Protein 5T3U (pdb70)

Nearest PDB structures (foldseek):
  5t3u-assembly1_A  TM=1.007E+00  e=1.140E-27  Streptococcus pneumoniae TIGR4
  5im4-assembly1_F  TM=8.558E-01  e=3.753E-10  Caldanaerobacter subterraneus subsp. tengcongensis MB4
  2jzo-assembly1_A  TM=8.556E-01  e=9.035E-09  Escherichia coli
  2jzn-assembly1_B  TM=8.555E-01  e=1.026E-08  Escherichia coli
  3dlb-assembly1_B  TM=3.955E-01  e=3.362E-01  Thermus thermophilus

Secondary structure (DSSP, 8-state):
---EEEEEEEEEETTHHHHHHHHHHHHH----TTTEEEEEE-TT--HHHHHHHHHHHHHHHHTTEEEEEEEESSTTSHHHHHHHHHHTT-TTEEEEES--HHHHHHHHHTTTS---HHHHHHHHHHTS--HHHHH-/-BS-EEEEEEETTHHHHHHHHHHHHH----TTTEEEEEE-TT--HHHHHHHHHHHHHHHHHHBS-EEEEESSTTSHHHHHHHHHHTT-TTEEEEES--HHHHHHHHHTTTS---HHHHHHHHHHTS--TT---

Structure (mmCIF, N/CA/C/O backbone):
data_5T3U
#
_entry.id   5T3U
#
_cell.length_a   100.202
_cell.length_b   100.202
_cell.length_c   192.986
_cell.angle_alpha   90.00
_cell.angle_beta   90.00
_cell.angle_gamma   90.00
#
_symmetry.space_group_name_H-M   'I 41 2 2'
#
loop_
_entity.id
_entity.type
_entity.pdbx_description
1 polymer 'PTS system, IIA component'
2 non-polymer 'POLYETHYLENE GLYCOL (N=34)'
3 water water
#
loop_
_atom_site.group_PDB
_atom_site.id
_atom_site.type_symbol
_atom_site.label_atom_id
_atom_site.label_alt_id
_atom_site.label_comp_id
_atom_site.label_asym_id
_atom_site.label_entity_id
_atom_site.label_seq_id
_atom_site.pdbx_PDB_ins_code
_atom_site.Cartn_x
_atom_site.Cartn_y
_atom_site.Cartn_z
_atom_site.occupancy
_atom_site.B_iso_or_equiv
_atom_site.auth_seq_id
_atom_site.auth_comp_id
_atom_site.auth_asym_id
_atom_site.auth_atom_id
_atom_site.pdbx_PDB_model_num
ATOM 1 N N . MET A 1 4 ? 89.699 39.406 26.725 1.00 50.74 2 MET A N 1
ATOM 2 C CA . MET A 1 4 ? 88.720 38.658 25.871 1.00 50.52 2 MET A CA 1
ATOM 3 C C . MET A 1 4 ? 89.140 37.169 25.675 1.00 49.73 2 MET A C 1
ATOM 4 O O . MET A 1 4 ? 90.334 36.810 25.794 1.00 50.58 2 MET A O 1
ATOM 6 N N . ALA A 1 5 ? 88.157 36.316 25.388 1.00 47.82 3 ALA A N 1
ATOM 7 C CA . ALA A 1 5 ? 88.381 34.885 25.167 1.00 45.66 3 ALA A CA 1
ATOM 8 C C . ALA A 1 5 ? 89.208 34.589 23.893 1.00 43.66 3 ALA A C 1
ATOM 9 O O . ALA A 1 5 ? 88.914 35.153 22.844 1.00 43.63 3 ALA A O 1
ATOM 11 N N . SER A 1 6 ? 90.290 33.795 24.008 1.00 42.05 4 SER A N 1
ATOM 12 C CA . SER A 1 6 ? 90.955 33.175 22.841 1.00 39.59 4 SER A CA 1
ATOM 13 C C . SER A 1 6 ? 90.668 31.689 22.949 1.00 38.14 4 SER A C 1
ATOM 14 O O . SER A 1 6 ? 91.221 30.976 23.798 1.00 37.47 4 SER A O 1
ATOM 17 N N . PHE A 1 7 ? 89.752 31.247 22.096 1.00 35.93 5 PHE A N 1
ATOM 18 C CA . PHE A 1 7 ? 89.422 29.845 21.943 1.00 33.83 5 PHE A CA 1
ATOM 19 C C . PHE A 1 7 ? 90.480 29.122 21.103 1.00 33.28 5 PHE A C 1
ATOM 20 O O . PHE A 1 7 ? 91.427 29.748 20.587 1.00 32.67 5 PHE A O 1
ATOM 28 N N . ASN A 1 8 ? 90.341 27.806 20.978 1.00 32.00 6 ASN A N 1
ATOM 29 C CA . ASN A 1 8 ? 91.361 27.019 20.298 1.00 32.06 6 ASN A CA 1
ATOM 30 C C . ASN A 1 8 ? 91.439 27.297 18.788 1.00 31.11 6 ASN A C 1
ATOM 31 O O . ASN A 1 8 ? 92.518 27.482 18.260 1.00 30.56 6 ASN A O 1
ATOM 36 N N . ARG A 1 9 ? 90.285 27.337 18.121 1.00 30.24 7 ARG A N 1
ATOM 37 C CA . ARG A 1 9 ? 90.233 27.131 16.674 1.00 29.93 7 ARG A CA 1
ATOM 38 C C . ARG A 1 9 ? 88.960 27.749 16.110 1.00 28.93 7 ARG A C 1
ATOM 39 O O . ARG A 1 9 ? 87.873 27.420 16.570 1.00 29.07 7 ARG A O 1
ATOM 47 N N . GLY A 1 10 ? 89.116 28.654 15.147 1.00 28.22 8 GLY A N 1
ATOM 48 C CA . GLY A 1 10 ? 88.009 29.203 14.348 1.00 28.51 8 GLY A CA 1
ATOM 49 C C . GLY A 1 10 ? 87.941 28.546 12.969 1.00 28.09 8 GLY A C 1
ATOM 50 O O . GLY A 1 10 ? 88.889 27.866 12.534 1.00 28.92 8 GLY A O 1
ATOM 51 N N . ILE A 1 11 ? 86.821 28.699 12.280 1.00 27.74 9 ILE A N 1
ATOM 52 C CA . ILE A 1 11 ? 86.684 28.038 10.992 1.00 27.09 9 ILE A CA 1
ATOM 53 C C . ILE A 1 11 ? 86.133 29.029 10.019 1.00 26.48 9 ILE A C 1
ATOM 54 O O . ILE A 1 11 ? 85.107 29.632 10.270 1.00 26.97 9 ILE A O 1
ATOM 59 N N . LEU A 1 12 ? 86.811 29.211 8.898 1.00 26.43 10 LEU A N 1
ATOM 60 C CA . LEU A 1 12 ? 86.208 29.975 7.823 1.00 26.64 10 LEU A CA 1
ATOM 61 C C . LEU A 1 12 ? 85.888 29.031 6.664 1.00 25.95 10 LEU A C 1
ATOM 62 O O . LEU A 1 12 ? 86.768 28.303 6.201 1.00 25.46 10 LEU A O 1
ATOM 67 N N . VAL A 1 13 ? 84.643 29.048 6.201 1.00 25.20 11 VAL A N 1
ATOM 68 C CA . VAL A 1 13 ? 84.253 28.181 5.087 1.00 24.53 11 VAL A CA 1
ATOM 69 C C . VAL A 1 13 ? 84.067 29.113 3.919 1.00 25.46 11 VAL A C 1
ATOM 70 O O . VAL A 1 13 ? 83.204 30.013 3.976 1.00 24.61 11 VAL A O 1
ATOM 74 N N . ALA A 1 14 ? 84.842 28.909 2.857 1.00 25.03 12 ALA A N 1
ATOM 75 C CA . ALA A 1 14 ? 84.799 29.845 1.726 1.00 25.79 12 ALA A CA 1
ATOM 76 C C . ALA A 1 14 ? 84.625 29.138 0.391 1.00 25.65 12 ALA A C 1
ATOM 77 O O . ALA A 1 14 ? 85.202 28.102 0.180 1.00 26.25 12 ALA A O 1
ATOM 79 N N . SER A 1 15 ? 83.847 29.716 -0.527 1.00 26.22 13 SER A N 1
ATOM 80 C CA . SER A 1 15 ? 83.665 29.097 -1.830 1.00 26.44 13 SER A CA 1
ATOM 81 C C . SER A 1 15 ? 83.232 30.133 -2.859 1.00 27.73 13 SER A C 1
ATOM 82 O O . SER A 1 15 ? 82.772 31.224 -2.502 1.00 28.92 13 SER A O 1
ATOM 85 N N . HIS A 1 16 ? 83.327 29.795 -4.138 1.00 28.34 14 HIS A N 1
ATOM 86 C CA . HIS A 1 16 ? 82.454 30.471 -5.124 1.00 29.04 14 HIS A CA 1
ATOM 87 C C . HIS A 1 16 ? 80.993 30.137 -4.768 1.00 29.15 14 HIS A C 1
ATOM 88 O O . HIS A 1 16 ? 80.708 29.040 -4.284 1.00 28.20 14 HIS A O 1
ATOM 95 N N . GLY A 1 17 ? 80.088 31.098 -4.953 1.00 28.95 15 GLY A N 1
ATOM 96 C CA . GLY A 1 17 ? 78.674 30.860 -4.698 1.00 28.77 15 GLY A CA 1
ATOM 97 C C . GLY A 1 17 ? 78.290 30.439 -3.296 1.00 29.55 15 GLY A C 1
ATOM 98 O O . GLY A 1 17 ? 79.009 30.702 -2.332 1.00 30.28 15 GLY A O 1
ATOM 99 N N . ASN A 1 18 ? 77.130 29.776 -3.214 1.00 29.32 16 ASN A N 1
ATOM 100 C CA . ASN A 1 18 ? 76.433 29.458 -1.993 1.00 28.41 16 ASN A CA 1
ATOM 101 C C . ASN A 1 18 ? 76.872 28.132 -1.329 1.00 27.87 16 ASN A C 1
ATOM 102 O O . ASN A 1 18 ? 76.301 27.740 -0.316 1.00 27.89 16 ASN A O 1
ATOM 107 N N . PHE A 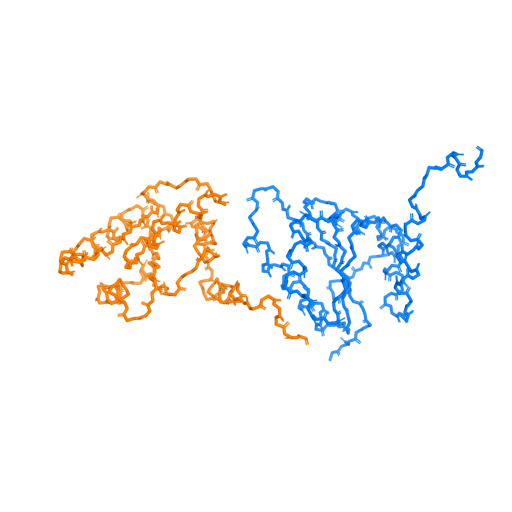1 19 ? 77.861 27.438 -1.888 1.00 27.19 17 PHE A N 1
ATOM 108 C CA . PHE A 1 19 ? 78.340 26.168 -1.281 1.00 27.39 17 PHE A CA 1
ATOM 109 C C . PHE A 1 19 ? 78.669 26.286 0.213 1.00 28.00 17 PHE A C 1
ATOM 110 O O . PHE A 1 19 ? 78.199 25.457 1.026 1.00 28.29 17 PHE A O 1
ATOM 118 N N . ALA A 1 20 ? 79.473 27.310 0.556 1.00 26.62 18 ALA A N 1
ATOM 119 C CA . ALA A 1 20 ? 79.921 27.579 1.920 1.00 25.74 18 ALA A CA 1
ATOM 120 C C . ALA A 1 20 ? 78.807 27.860 2.910 1.00 25.95 18 ALA A C 1
ATOM 121 O O . ALA A 1 20 ? 78.751 27.219 3.962 1.00 25.31 18 ALA A O 1
ATOM 123 N N . SER A 1 21 ? 77.920 28.824 2.615 1.00 26.11 19 SER A N 1
ATOM 124 C CA . SER A 1 21 ? 76.847 29.097 3.572 1.00 26.73 19 SER A CA 1
ATOM 125 C C . SER A 1 21 ? 75.878 27.894 3.695 1.00 25.96 19 SER A C 1
ATOM 126 O O . SER A 1 21 ? 75.386 27.575 4.786 1.00 26.95 19 SER A O 1
ATOM 129 N N . GLY A 1 22 ? 75.611 27.233 2.584 1.00 24.74 20 GLY A N 1
ATOM 130 C CA . GLY A 1 22 ? 74.748 26.056 2.611 1.00 25.50 20 GLY A CA 1
ATOM 131 C C . GLY A 1 22 ? 75.363 24.921 3.409 1.00 25.27 20 GLY A C 1
ATOM 13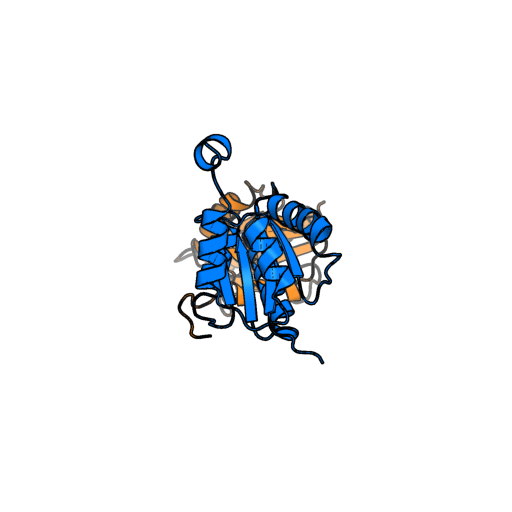2 O O . GLY A 1 22 ? 74.655 24.234 4.153 1.00 25.43 20 GLY A O 1
ATOM 133 N N . ALA A 1 23 ? 76.669 24.720 3.266 1.00 24.57 21 ALA A N 1
ATOM 134 C CA . ALA A 1 23 ? 77.374 23.743 4.116 1.00 25.16 21 ALA A CA 1
ATOM 135 C C . ALA A 1 23 ? 77.276 24.060 5.613 1.00 25.18 21 ALA A C 1
ATOM 136 O O . ALA A 1 23 ? 77.032 23.169 6.421 1.00 25.54 21 ALA A O 1
ATOM 138 N N . LEU A 1 24 ? 77.410 25.322 5.990 1.00 25.59 22 LEU A N 1
ATOM 139 C CA . LEU A 1 24 ? 77.307 25.654 7.418 1.00 26.39 22 LEU A CA 1
ATOM 140 C C . LEU A 1 24 ? 75.918 25.400 7.945 1.00 26.83 22 LEU A C 1
ATOM 141 O O . LEU A 1 24 ? 75.780 24.834 9.004 1.00 27.58 22 LEU A O 1
ATOM 146 N N . MET A 1 25 ? 74.907 25.872 7.221 1.00 27.85 23 MET A N 1
ATOM 147 C CA . MET A 1 25 ? 73.492 25.686 7.569 1.00 28.74 23 MET A CA 1
ATOM 148 C C . MET A 1 25 ? 73.226 24.203 7.841 1.00 28.23 23 MET A C 1
ATOM 149 O O . MET A 1 25 ? 72.698 23.840 8.892 1.00 28.61 23 MET A O 1
ATOM 154 N N . THR A 1 26 ? 73.663 23.351 6.917 1.00 27.86 24 THR A N 1
ATOM 155 C CA . THR A 1 26 ? 73.492 21.902 7.055 1.00 26.73 24 THR A CA 1
ATOM 156 C C . THR A 1 26 ? 74.278 21.358 8.240 1.00 27.45 24 THR A C 1
ATOM 157 O O . THR A 1 26 ? 73.759 20.542 9.007 1.00 27.25 24 THR A O 1
ATOM 161 N N . ALA A 1 27 ? 75.526 21.805 8.408 1.00 27.54 25 ALA A N 1
ATOM 162 C CA . ALA A 1 27 ? 76.338 21.337 9.532 1.00 28.31 25 ALA A CA 1
ATOM 163 C C . ALA A 1 27 ? 75.674 21.673 10.871 1.00 29.15 25 ALA A C 1
ATOM 164 O O . ALA A 1 27 ? 75.762 20.883 11.810 1.00 29.16 25 ALA A O 1
ATOM 166 N N . GLU A 1 28 ? 74.995 22.828 10.936 1.00 29.46 26 GLU A N 1
ATOM 167 C CA . GLU A 1 28 ? 74.340 23.273 12.167 1.00 30.87 26 GLU A CA 1
ATOM 168 C C . GLU A 1 28 ? 73.126 22.410 12.511 1.00 32.06 26 GLU A C 1
ATOM 169 O O . GLU A 1 28 ? 72.717 22.336 13.689 1.00 32.26 26 GLU A O 1
ATOM 175 N N . MET A 1 29 ? 72.582 21.729 11.500 1.00 32.18 27 MET A N 1
ATOM 176 C CA . MET A 1 29 ? 71.483 20.789 11.741 1.00 33.07 27 MET A CA 1
ATOM 177 C C . MET A 1 29 ? 71.991 19.606 12.541 1.00 33.77 27 MET A C 1
ATOM 178 O O . MET A 1 29 ? 71.219 18.960 13.246 1.00 35.07 27 MET A O 1
ATOM 183 N N . PHE A 1 30 ? 73.290 19.344 12.459 1.00 34.09 28 PHE A N 1
ATOM 184 C CA . PHE A 1 30 ? 73.899 18.264 13.224 1.00 34.77 28 PHE A CA 1
ATOM 185 C C . PHE A 1 30 ? 74.539 18.700 14.533 1.00 34.90 28 PHE A C 1
ATOM 186 O O . PHE A 1 30 ? 74.415 18.007 15.524 1.00 35.13 28 PHE A O 1
ATOM 194 N N . VAL A 1 31 ? 75.222 19.843 14.540 1.00 34.19 29 VAL A N 1
ATOM 195 C CA . VAL A 1 31 ? 76.041 20.230 15.690 1.00 34.37 29 VAL A CA 1
ATOM 196 C C . VAL A 1 31 ? 75.498 21.445 16.453 1.00 34.85 29 VAL A C 1
ATOM 197 O O . VAL A 1 31 ? 76.103 21.883 17.430 1.00 36.16 29 VAL A O 1
ATOM 201 N N . GLY A 1 32 ? 74.368 21.988 16.011 1.00 34.75 30 GLY A N 1
ATOM 202 C CA . GLY A 1 32 ? 73.773 23.176 16.642 1.00 34.82 30 GLY A CA 1
ATOM 203 C C . GLY A 1 32 ? 74.316 24.477 16.055 1.00 35.36 30 GLY A C 1
ATOM 204 O O . GLY A 1 32 ? 75.357 24.493 15.376 1.00 32.93 30 GLY A O 1
ATOM 205 N N . GLU A 1 33 ? 73.594 25.560 16.327 1.00 35.72 31 GLU A N 1
ATOM 206 C CA . GLU A 1 33 ? 73.891 26.881 15.776 1.00 37.00 31 GLU A CA 1
ATOM 207 C C . GLU A 1 33 ? 75.292 27.356 16.213 1.00 35.31 31 GLU A C 1
ATOM 208 O O . GLU A 1 33 ? 75.674 27.166 17.352 1.00 35.62 31 GLU A O 1
ATOM 214 N N . THR A 1 34 ? 76.073 27.929 15.303 1.00 33.96 32 THR A N 1
ATOM 215 C CA . THR A 1 34 ? 77.391 28.457 15.681 1.00 32.58 32 THR A CA 1
ATOM 216 C C . THR A 1 34 ? 77.312 29.987 15.775 1.00 32.65 32 THR A C 1
ATOM 217 O O . THR A 1 34 ? 76.340 30.589 15.320 1.00 31.48 32 THR A O 1
ATOM 221 N N . THR A 1 35 ? 78.353 30.611 16.327 1.00 33.31 33 THR A N 1
ATOM 222 C CA . THR A 1 35 ? 78.456 32.075 16.338 1.00 33.65 33 THR A CA 1
ATOM 223 C C . THR A 1 35 ? 79.685 32.584 15.564 1.00 34.04 33 THR A C 1
ATOM 224 O O . THR A 1 35 ? 80.658 31.853 15.330 1.00 33.44 33 THR A O 1
ATOM 228 N N . ASN A 1 36 ? 79.610 33.860 15.220 1.00 34.05 34 ASN A N 1
ATOM 229 C CA . ASN A 1 36 ? 80.552 34.615 14.405 1.00 35.65 34 ASN A CA 1
ATOM 230 C C . ASN A 1 36 ? 81.995 34.718 14.917 1.00 33.96 34 ASN A C 1
ATOM 231 O O . ASN A 1 36 ? 82.910 34.933 14.149 1.00 33.29 34 ASN A O 1
ATOM 236 N N . ASP A 1 37 ? 82.196 34.602 16.216 1.00 32.65 35 ASP A N 1
ATOM 237 C CA . ASP A 1 37 ? 83.545 34.598 16.751 1.00 32.71 35 ASP A CA 1
ATOM 238 C C . ASP A 1 37 ? 84.211 33.224 16.613 1.00 31.37 35 ASP A C 1
ATOM 239 O O . ASP A 1 37 ? 85.373 33.089 16.974 1.00 31.64 35 ASP A O 1
ATOM 244 N N . ARG A 1 38 ? 83.478 32.202 16.149 1.00 29.41 36 ARG A N 1
ATOM 245 C CA . ARG A 1 38 ? 84.067 30.848 15.976 1.00 28.17 36 ARG A CA 1
ATOM 246 C C . ARG A 1 38 ? 84.014 30.339 14.538 1.00 27.36 36 ARG A C 1
ATOM 247 O O . ARG A 1 38 ? 84.904 29.632 14.097 1.00 27.89 36 ARG A O 1
ATOM 255 N N . VAL A 1 39 ? 82.945 30.662 13.823 1.00 27.45 37 VAL A N 1
ATOM 256 C CA . VAL A 1 39 ? 82.712 30.150 12.471 1.00 26.88 37 VAL A CA 1
ATOM 257 C C . VAL A 1 39 ? 82.116 31.204 11.587 1.00 26.75 37 VAL A C 1
ATOM 258 O O . VAL A 1 39 ? 81.185 31.936 11.987 1.00 26.57 37 VAL A O 1
ATOM 262 N N . ARG A 1 40 ? 82.674 31.299 10.383 1.00 26.98 38 ARG A N 1
ATOM 263 C CA . ARG A 1 40 ? 82.179 32.247 9.374 1.00 26.98 38 ARG A CA 1
ATOM 264 C C . ARG A 1 40 ? 82.148 31.621 7.997 1.00 26.84 38 ARG A C 1
ATOM 265 O O . ARG A 1 40 ? 82.879 30.668 7.725 1.00 26.99 38 ARG A O 1
ATOM 273 N N . THR A 1 41 ? 81.335 32.183 7.113 1.00 27.48 39 THR A N 1
ATOM 274 C CA . THR A 1 41 ? 81.395 31.775 5.721 1.00 28.30 39 THR A CA 1
ATOM 275 C C . THR A 1 41 ? 81.632 32.960 4.798 1.00 29.33 39 THR A C 1
ATOM 276 O O . THR A 1 41 ? 81.325 34.099 5.147 1.00 29.70 39 THR A O 1
ATOM 280 N N . LEU A 1 42 ? 82.140 32.684 3.604 1.00 29.35 40 LEU A N 1
ATOM 281 C CA . LEU A 1 42 ? 82.256 33.729 2.588 1.00 30.41 40 LEU A CA 1
ATOM 282 C C . LEU A 1 42 ? 82.039 33.113 1.219 1.00 30.22 40 LEU A C 1
ATOM 283 O O . LEU A 1 42 ? 82.673 32.120 0.888 1.00 30.60 40 LEU A O 1
ATOM 288 N N . GLY A 1 43 ? 81.157 33.717 0.421 1.00 31.27 41 GLY A N 1
ATOM 289 C CA . GLY A 1 43 ? 80.939 33.279 -0.946 1.00 31.88 41 GLY A CA 1
ATOM 290 C C . GLY A 1 43 ? 81.354 34.337 -1.953 1.00 32.84 41 GLY A C 1
ATOM 291 O O . GLY A 1 43 ? 81.024 35.499 -1.791 1.00 32.75 41 GLY A O 1
ATOM 292 N N . LEU A 1 44 ? 82.080 33.924 -2.989 1.00 32.95 42 LEU A N 1
ATOM 293 C CA . LEU A 1 44 ? 82.404 34.784 -4.099 1.00 33.63 42 LEU A CA 1
ATOM 294 C C . LEU A 1 44 ? 81.270 34.666 -5.118 1.00 33.74 42 LEU A C 1
ATOM 295 O O . LEU A 1 44 ? 81.150 33.671 -5.819 1.00 33.56 42 LEU A O 1
ATOM 300 N N . MET A 1 45 ? 80.426 35.689 -5.164 1.00 34.51 43 MET A N 1
ATOM 301 C CA . MET A 1 45 ? 79.184 35.644 -5.909 1.00 35.56 43 MET A CA 1
ATOM 302 C C . MET A 1 45 ? 79.385 35.994 -7.387 1.00 36.39 43 MET A C 1
ATOM 303 O O . MET A 1 45 ? 80.399 36.621 -7.747 1.00 36.45 43 MET A O 1
ATOM 308 N N . PRO A 1 46 ? 78.462 35.524 -8.265 1.00 37.07 44 PRO A N 1
ATOM 309 C CA . PRO A 1 46 ? 78.445 35.966 -9.674 1.00 37.45 44 PRO A CA 1
ATOM 310 C C . PRO A 1 46 ? 78.455 37.497 -9.731 1.00 37.67 44 PRO A C 1
ATOM 311 O O . PRO A 1 46 ? 77.731 38.133 -8.970 1.00 37.57 44 PRO A O 1
ATOM 315 N N . GLY A 1 47 ? 79.286 38.080 -10.590 1.00 38.47 45 GLY A N 1
ATOM 316 C CA . GLY A 1 47 ? 79.353 39.542 -10.704 1.00 39.43 45 GLY A CA 1
ATOM 317 C C . GLY A 1 47 ? 80.305 40.258 -9.725 1.00 40.11 45 GLY A C 1
ATOM 318 O O . GLY A 1 47 ? 80.511 41.462 -9.864 1.00 39.94 45 GLY A O 1
ATOM 319 N N . GLU A 1 48 ? 80.856 39.535 -8.735 1.00 39.10 46 GLU A N 1
ATOM 320 C CA . GLU A 1 48 ? 81.844 40.090 -7.796 1.00 38.50 46 GLU A CA 1
ATOM 321 C C . GLU A 1 48 ? 83.239 39.820 -8.322 1.00 37.47 46 GLU A C 1
ATOM 322 O O . GLU A 1 48 ? 83.484 38.750 -8.886 1.00 38.10 46 GLU A O 1
ATOM 328 N N . ASN A 1 49 ? 84.160 40.768 -8.154 1.00 36.12 47 ASN A N 1
ATOM 329 C CA . ASN A 1 49 ? 85.544 40.567 -8.626 1.00 35.93 47 ASN A CA 1
ATOM 330 C C . ASN A 1 49 ? 86.443 40.138 -7.471 1.00 34.40 47 ASN A C 1
ATOM 331 O O . ASN A 1 49 ? 86.065 40.289 -6.319 1.00 33.57 47 ASN A O 1
ATOM 336 N N . ILE A 1 50 ? 87.614 39.600 -7.783 1.00 34.12 48 ILE A N 1
ATOM 337 C CA . ILE A 1 50 ? 88.530 39.121 -6.760 1.00 34.99 48 ILE A CA 1
ATOM 338 C C . ILE A 1 50 ? 89.209 40.240 -5.958 1.00 35.37 48 ILE A C 1
ATOM 339 O O . ILE A 1 50 ? 89.890 39.955 -4.960 1.00 34.55 48 ILE A O 1
ATOM 344 N N . VAL A 1 51 ? 89.014 41.494 -6.378 1.00 36.16 49 VAL A N 1
ATOM 345 C CA . VAL A 1 51 ? 89.671 42.630 -5.709 1.00 36.28 49 VAL A CA 1
ATOM 346 C C . VAL A 1 51 ? 88.892 42.942 -4.452 1.00 36.61 49 VAL A C 1
ATOM 347 O O . VAL A 1 51 ? 89.486 43.005 -3.368 1.00 37.19 49 VAL A O 1
ATOM 351 N N . GLU A 1 52 ? 87.566 43.085 -4.568 1.00 37.08 50 GLU A N 1
ATOM 352 C CA . GLU A 1 52 ? 86.718 43.264 -3.376 1.00 37.40 50 GLU A CA 1
ATOM 353 C C . GLU A 1 52 ? 86.705 42.005 -2.483 1.00 36.88 50 GLU A C 1
ATOM 354 O O . GLU A 1 52 ? 86.815 42.096 -1.261 1.00 36.98 50 GLU A O 1
ATOM 360 N N . PHE A 1 53 ? 86.597 40.832 -3.104 1.00 36.26 51 PHE A N 1
ATOM 361 C CA . PHE A 1 53 ? 86.522 39.558 -2.379 1.00 36.01 51 PHE A CA 1
ATOM 362 C C . PHE A 1 53 ? 87.760 39.319 -1.478 1.00 36.13 51 PHE A C 1
ATOM 363 O O . PHE A 1 53 ? 87.659 38.925 -0.310 1.00 35.64 51 PHE A O 1
ATOM 371 N N . GLU A 1 54 ? 88.927 39.542 -2.069 1.00 35.77 52 GLU A N 1
ATOM 372 C CA . GLU A 1 54 ? 90.230 39.423 -1.435 1.00 35.60 52 GLU A CA 1
ATOM 373 C C . GLU A 1 54 ? 90.317 40.066 -0.037 1.00 34.81 52 GLU A C 1
ATOM 374 O O . GLU A 1 54 ? 90.824 39.462 0.911 1.00 33.64 52 GLU A O 1
ATOM 380 N N . HIS A 1 55 ? 89.848 41.295 0.114 1.00 35.00 53 HIS A N 1
ATOM 381 C CA . HIS A 1 55 ? 90.021 41.905 1.417 1.00 36.13 53 HIS A CA 1
ATOM 382 C C . HIS A 1 55 ? 88.950 41.525 2.426 1.00 35.17 53 HIS A C 1
ATOM 383 O O . HIS A 1 55 ? 89.223 41.479 3.620 1.00 34.99 53 HIS A O 1
ATOM 390 N N . TYR A 1 56 ? 87.763 41.180 1.933 1.00 35.48 54 TYR A N 1
ATOM 391 C CA . TYR A 1 56 ? 86.726 40.572 2.763 1.00 35.91 54 TYR A CA 1
ATOM 392 C C . TYR A 1 56 ? 87.241 39.302 3.371 1.00 34.26 54 TYR A C 1
ATOM 393 O O . TYR A 1 56 ? 87.074 39.074 4.573 1.00 33.98 54 TYR A O 1
ATOM 402 N N . PHE A 1 57 ? 87.853 38.476 2.516 1.00 32.82 55 PHE A N 1
ATOM 403 C CA . PHE A 1 57 ? 88.506 37.233 2.920 1.00 31.58 55 PHE A CA 1
ATOM 404 C C . PHE A 1 57 ? 89.576 37.441 3.995 1.00 31.39 55 PHE A C 1
ATOM 405 O O . PHE A 1 57 ? 89.571 36.775 5.032 1.00 30.24 55 PHE A O 1
ATOM 413 N N . LYS A 1 58 ? 90.515 38.352 3.717 1.00 31.24 56 LYS A N 1
ATOM 414 C CA . LYS A 1 58 ? 91.582 38.671 4.649 1.00 30.71 56 LYS A CA 1
ATOM 415 C C . LYS A 1 58 ? 90.995 39.087 5.986 1.00 30.35 56 LYS A C 1
ATOM 416 O O . LYS A 1 58 ? 91.413 38.597 7.022 1.00 30.53 56 LYS A O 1
ATOM 422 N N . ASN A 1 59 ? 90.020 39.984 5.950 1.00 31.31 57 ASN A N 1
ATOM 423 C CA . ASN A 1 59 ? 89.327 40.457 7.152 1.00 31.65 57 ASN A CA 1
ATOM 424 C C . ASN A 1 59 ? 88.636 39.367 7.959 1.00 31.09 57 ASN A C 1
ATOM 425 O O . ASN A 1 59 ? 88.687 39.389 9.186 1.00 31.30 57 ASN A O 1
ATOM 430 N N . GLN A 1 60 ? 87.983 38.411 7.289 1.00 31.26 58 GLN A N 1
ATOM 431 C CA . GLN A 1 60 ? 87.365 37.259 7.997 1.00 30.12 58 GLN A CA 1
ATOM 432 C C . GLN A 1 60 ? 88.402 36.428 8.752 1.00 29.86 58 GLN A C 1
ATOM 433 O O . GLN A 1 60 ? 88.158 36.033 9.907 1.00 29.28 58 GLN A O 1
ATOM 439 N N . VAL A 1 61 ? 89.547 36.151 8.125 1.00 29.13 59 VAL A N 1
ATOM 440 C CA . VAL A 1 61 ? 90.570 35.335 8.802 1.00 29.49 59 VAL A CA 1
ATOM 441 C C . VAL A 1 61 ? 91.196 36.106 9.986 1.00 30.82 59 VAL A C 1
ATOM 442 O O . VAL A 1 61 ? 91.327 35.557 11.088 1.00 30.48 59 VAL A O 1
ATOM 446 N N . ASP A 1 62 ? 91.561 37.375 9.753 1.00 31.80 60 ASP A N 1
ATOM 447 C CA . ASP A 1 62 ? 92.140 38.240 10.793 1.00 32.36 60 ASP A CA 1
ATOM 448 C C . ASP A 1 62 ? 91.226 38.344 12.006 1.00 32.52 60 ASP A C 1
ATOM 449 O O . ASP A 1 62 ? 91.666 38.177 13.145 1.00 33.03 60 ASP A O 1
ATOM 454 N N . GLU A 1 63 ? 89.952 38.607 11.766 1.00 32.37 61 GLU A N 1
ATOM 455 C CA . GLU A 1 63 ? 88.999 38.733 12.865 1.00 33.41 61 GLU A CA 1
ATOM 456 C C . GLU A 1 63 ? 88.7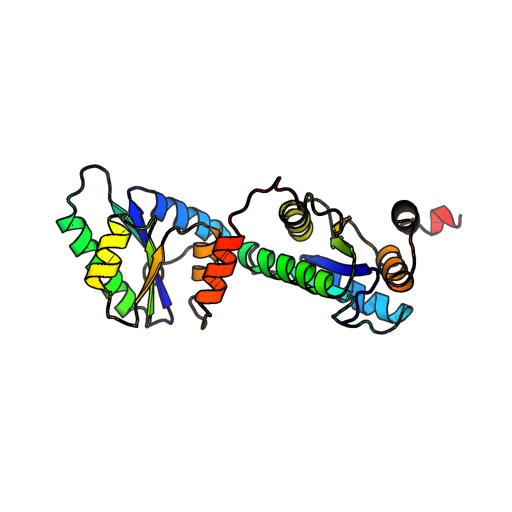57 37.446 13.647 1.00 32.93 61 GLU A C 1
ATOM 457 O O . GLU A 1 63 ? 88.544 37.468 14.858 1.00 33.05 61 GLU A O 1
ATOM 463 N N . LEU A 1 64 ? 88.846 36.314 12.964 1.00 32.92 62 LEU A N 1
ATOM 464 C CA . LEU A 1 64 ? 88.717 35.034 13.625 1.00 31.61 62 LEU A CA 1
ATOM 465 C C . LEU A 1 64 ? 89.950 34.817 14.491 1.00 31.59 62 LEU A C 1
ATOM 466 O O . LEU A 1 64 ? 89.845 34.262 15.579 1.00 31.81 62 LEU A O 1
ATOM 471 N N . LEU A 1 65 ? 91.112 35.274 14.031 1.00 31.60 63 LEU A N 1
ATOM 472 C CA . LEU A 1 65 ? 92.339 35.176 14.847 1.00 31.56 63 LEU A CA 1
ATOM 473 C C . LEU A 1 65 ? 92.355 36.053 16.114 1.00 31.96 63 LEU A C 1
ATOM 474 O O . LEU A 1 65 ? 93.158 35.791 17.051 1.00 31.82 63 LEU A O 1
ATOM 479 N N . ASP A 1 66 ? 91.471 37.048 16.177 1.00 32.20 64 ASP A N 1
ATOM 480 C CA . ASP A 1 66 ? 91.354 37.843 17.399 1.00 33.82 64 ASP A CA 1
ATOM 481 C C . ASP A 1 66 ? 90.750 37.030 18.526 1.00 34.32 64 ASP A C 1
ATOM 482 O O . ASP A 1 66 ? 90.950 37.373 19.686 1.00 33.57 64 ASP A O 1
ATOM 487 N N . SER A 1 67 ? 89.998 35.970 18.167 1.00 34.12 65 SER A N 1
ATOM 488 C CA . SER A 1 67 ? 89.200 35.166 19.110 1.00 33.78 65 SER A CA 1
ATOM 489 C C . SER A 1 67 ? 89.591 33.712 19.180 1.00 32.48 65 SER A C 1
ATOM 490 O O . SER A 1 67 ? 89.006 32.956 19.958 1.00 31.95 65 SER A O 1
ATOM 493 N N . ASN A 1 68 ? 90.525 33.298 18.338 1.00 30.98 66 ASN A N 1
ATOM 494 C CA . ASN A 1 68 ? 90.893 31.893 18.276 1.00 31.07 66 ASN A CA 1
ATOM 495 C C . ASN A 1 68 ? 92.378 31.846 18.096 1.00 31.31 66 ASN A C 1
ATOM 496 O O . ASN A 1 68 ? 92.912 32.712 17.431 1.00 32.55 66 ASN A O 1
ATOM 501 N N . GLN A 1 69 ? 93.041 30.852 18.652 1.00 31.87 67 GLN A N 1
ATOM 502 C CA . GLN A 1 69 ? 94.494 30.708 18.461 1.00 33.86 67 GLN A CA 1
ATOM 503 C C . GLN A 1 69 ? 94.897 30.306 17.036 1.00 34.49 67 GLN A C 1
ATOM 504 O O . GLN A 1 69 ? 95.950 30.736 16.541 1.00 34.62 67 GLN A O 1
ATOM 510 N N . GLU A 1 70 ? 94.089 29.449 16.408 1.00 34.46 68 GLU A N 1
ATOM 511 C CA . GLU A 1 70 ? 94.294 29.043 15.030 1.00 34.67 68 GLU A CA 1
ATOM 512 C C . GLU A 1 70 ? 93.012 29.198 14.220 1.00 34.04 68 GLU A C 1
ATOM 513 O O . GLU A 1 70 ? 91.912 29.318 14.792 1.00 34.45 68 GLU A O 1
ATOM 519 N N . VAL A 1 71 ? 93.145 29.191 12.891 1.00 32.47 69 VAL A N 1
ATOM 520 C CA . VAL A 1 71 ? 91.986 29.157 11.992 1.00 30.93 69 VAL A CA 1
ATOM 521 C C . VAL A 1 71 ? 92.199 28.077 10.908 1.00 30.20 69 VAL A C 1
ATOM 522 O O . VAL A 1 71 ? 93.284 27.964 10.328 1.00 30.03 69 VAL A O 1
ATOM 526 N N . ILE A 1 72 ? 91.173 27.265 10.667 1.00 28.87 70 ILE A N 1
ATOM 527 C CA . ILE A 1 72 ? 91.133 26.407 9.491 1.00 27.22 70 ILE A CA 1
ATOM 528 C C . ILE A 1 72 ? 90.224 27.065 8.456 1.00 26.62 70 ILE A C 1
ATOM 529 O O . ILE A 1 72 ? 89.082 27.409 8.732 1.00 26.23 70 ILE A O 1
ATOM 534 N N . VAL A 1 73 ? 90.790 27.305 7.281 1.00 25.66 71 VAL A N 1
ATOM 535 C CA . VAL A 1 73 ? 90.057 27.761 6.130 1.00 24.87 71 VAL A CA 1
ATOM 536 C C . VAL A 1 73 ? 89.679 26.521 5.313 1.00 24.83 71 VAL A C 1
ATOM 537 O O . VAL A 1 73 ? 90.557 25.718 4.920 1.00 24.30 71 VAL A O 1
ATOM 541 N N . LEU A 1 74 ? 88.382 26.360 5.077 1.00 24.69 72 LEU A N 1
ATOM 542 C CA . LEU A 1 74 ? 87.882 25.310 4.171 1.00 24.69 72 LEU A CA 1
ATOM 543 C C . LEU A 1 74 ? 87.504 25.972 2.866 1.00 25.25 72 LEU A C 1
ATOM 544 O O . LEU A 1 74 ? 86.748 26.955 2.859 1.00 24.44 72 LEU A O 1
ATOM 549 N N . THR A 1 75 ? 88.056 25.472 1.763 1.00 26.05 73 THR A N 1
ATOM 550 C CA . THR A 1 75 ? 87.692 26.016 0.455 1.00 26.50 73 THR A CA 1
ATOM 551 C C . THR A 1 75 ? 87.102 24.917 -0.452 1.00 27.20 73 THR A C 1
ATOM 552 O O . THR A 1 75 ? 87.341 23.722 -0.250 1.00 25.89 73 THR A O 1
ATOM 556 N N . ASP A 1 76 ? 86.330 25.352 -1.441 1.00 27.60 74 ASP A N 1
ATOM 557 C CA . ASP A 1 76 ? 85.532 24.435 -2.241 1.00 28.69 74 ASP A CA 1
ATOM 558 C C . ASP A 1 76 ? 86.355 23.531 -3.151 1.00 28.60 74 ASP A C 1
ATOM 559 O O . ASP A 1 76 ? 86.081 22.340 -3.233 1.00 28.31 74 ASP A O 1
ATOM 564 N N . LEU A 1 77 ? 87.371 24.094 -3.807 1.00 28.95 75 LEU A N 1
ATOM 565 C CA . LEU A 1 77 ? 88.232 23.303 -4.660 1.00 29.72 75 LEU A CA 1
ATOM 566 C C . LEU A 1 77 ? 89.596 23.988 -4.931 1.00 30.33 75 LEU A C 1
ATOM 567 O O . LEU A 1 77 ? 89.707 25.219 -4.875 1.00 30.59 75 LEU A O 1
ATOM 572 N N . ILE A 1 78 ? 90.615 23.184 -5.222 1.00 30.31 76 ILE A N 1
ATOM 573 C CA . ILE A 1 78 ? 91.918 23.693 -5.624 1.00 32.15 76 ILE A CA 1
ATOM 574 C C . ILE A 1 78 ? 91.824 24.570 -6.904 1.00 33.00 76 ILE A C 1
ATOM 575 O O . ILE A 1 78 ? 91.071 24.277 -7.827 1.00 33.27 76 ILE A O 1
ATOM 580 N N . GLY A 1 79 ? 92.565 25.667 -6.958 1.00 33.72 77 GLY A N 1
ATOM 581 C CA . GLY A 1 79 ? 92.564 26.477 -8.189 1.00 33.03 77 GLY A CA 1
ATOM 582 C C . GLY A 1 79 ? 91.318 27.340 -8.306 1.00 33.32 77 GLY A C 1
ATOM 583 O O . GLY A 1 79 ? 91.174 28.066 -9.264 1.00 34.26 77 GLY A O 1
ATOM 584 N N . GLY A 1 80 ? 90.403 27.251 -7.349 1.00 32.85 78 GLY A N 1
ATOM 585 C CA . GLY A 1 80 ? 89.342 28.259 -7.211 1.00 32.28 78 GLY A CA 1
ATOM 586 C C . GLY A 1 80 ? 89.904 29.551 -6.597 1.00 31.72 78 GLY A C 1
ATOM 587 O O . GLY A 1 80 ? 90.992 29.533 -6.017 1.00 30.72 78 GLY A O 1
ATOM 588 N N . SER A 1 81 ? 89.169 30.656 -6.713 1.00 31.08 79 SER A N 1
ATOM 589 C CA . SER A 1 81 ? 89.664 31.950 -6.221 1.00 31.63 79 SER A CA 1
ATOM 590 C C . SER A 1 81 ? 89.741 31.992 -4.681 1.00 31.57 79 SER A C 1
ATOM 591 O O . SER A 1 81 ? 90.738 32.489 -4.160 1.00 32.56 79 SER A O 1
ATOM 594 N N . PRO A 1 82 ? 88.722 31.454 -3.950 1.00 30.52 80 PRO A N 1
ATOM 595 C CA . PRO A 1 82 ? 88.898 31.388 -2.488 1.00 29.67 80 PRO A CA 1
ATOM 596 C C . PRO A 1 82 ? 90.203 30.691 -2.093 1.00 29.27 80 PRO A C 1
ATOM 597 O O . PRO A 1 82 ? 90.952 31.200 -1.227 1.00 28.14 80 PRO A O 1
ATOM 601 N N . ASN A 1 83 ? 90.498 29.555 -2.717 1.00 28.47 81 ASN A N 1
ATOM 602 C CA . ASN A 1 83 ? 91.752 28.880 -2.375 1.00 28.51 81 ASN A CA 1
ATOM 603 C C . ASN A 1 83 ? 92.982 29.679 -2.796 1.00 29.27 81 ASN A C 1
ATOM 604 O O . ASN A 1 83 ? 93.956 29.688 -2.064 1.00 28.92 81 ASN A O 1
ATOM 609 N N . ASN A 1 84 ? 92.946 30.306 -3.987 1.00 29.36 82 ASN A N 1
ATOM 610 C CA . ASN A 1 84 ? 94.100 31.091 -4.464 1.00 30.11 82 ASN A CA 1
ATOM 611 C C . ASN A 1 84 ? 94.441 32.234 -3.496 1.00 30.18 82 ASN A C 1
ATOM 612 O O . ASN A 1 84 ? 95.608 32.454 -3.151 1.00 31.28 82 ASN A O 1
ATOM 617 N N . VAL A 1 85 ? 93.403 32.951 -3.081 1.00 29.90 83 VAL A N 1
ATOM 618 C CA . VAL A 1 85 ? 93.512 34.054 -2.148 1.00 30.03 83 VAL A CA 1
ATOM 619 C C . VAL A 1 85 ? 94.030 33.591 -0.773 1.00 30.86 83 VAL A C 1
ATOM 620 O O . VAL A 1 85 ? 94.978 34.188 -0.217 1.00 31.03 83 VAL A O 1
ATOM 624 N N . ALA A 1 86 ? 93.441 32.523 -0.232 1.00 30.14 84 ALA A N 1
ATOM 625 C CA . ALA A 1 86 ? 93.860 32.006 1.071 1.00 30.17 84 ALA A CA 1
ATOM 626 C C . ALA A 1 86 ? 95.363 31.689 1.093 1.00 30.43 84 ALA A C 1
ATOM 627 O O . ALA A 1 86 ? 96.084 32.058 2.041 1.00 30.71 84 ALA A O 1
ATOM 629 N N . LEU A 1 87 ? 95.817 30.957 0.079 1.00 30.06 85 LEU A N 1
ATOM 630 C CA . LEU A 1 87 ? 97.191 30.514 0.028 1.00 31.19 85 LEU A CA 1
ATOM 631 C C . LEU A 1 87 ? 98.158 31.710 -0.113 1.00 31.48 85 LEU A C 1
ATOM 632 O O . LEU A 1 87 ? 99.182 31.758 0.567 1.00 31.48 85 LEU A O 1
ATOM 637 N N . SER A 1 88 ? 97.820 32.673 -0.968 1.00 31.46 86 SER A N 1
ATOM 638 C CA . SER A 1 88 ? 98.721 33.796 -1.166 1.00 31.49 86 SER A CA 1
ATOM 639 C C . SER A 1 88 ? 98.768 34.680 0.070 1.00 32.57 86 SER A C 1
ATOM 640 O O . SER A 1 88 ? 99.852 35.061 0.509 1.00 32.70 86 SER A O 1
ATOM 643 N N . ARG A 1 89 ? 97.595 34.957 0.653 1.00 32.75 87 ARG A N 1
ATOM 644 C CA . ARG A 1 89 ? 97.516 35.872 1.772 1.00 32.72 87 ARG A CA 1
ATOM 645 C C . ARG A 1 89 ? 98.125 35.298 3.055 1.00 33.28 87 ARG A C 1
ATOM 646 O O . ARG A 1 89 ? 98.787 36.029 3.804 1.00 34.93 87 ARG A O 1
ATOM 654 N N . PHE A 1 90 ? 97.948 33.999 3.293 1.00 32.65 88 PHE A N 1
ATOM 655 C CA . PHE A 1 90 ? 98.385 33.378 4.550 1.00 31.77 88 PHE A CA 1
ATOM 656 C C . PHE A 1 90 ? 99.429 32.284 4.396 1.00 32.32 88 PHE A C 1
ATOM 657 O O . PHE A 1 90 ? 99.583 31.443 5.283 1.00 32.16 88 PHE A O 1
ATOM 665 N N . LEU A 1 91 ? 100.169 32.332 3.282 1.00 32.72 89 LEU A N 1
ATOM 666 C CA . LEU A 1 91 ? 101.136 31.305 2.903 1.00 33.33 89 LEU A CA 1
ATOM 667 C C . LEU A 1 91 ? 101.990 30.784 4.050 1.00 34.09 89 LEU A C 1
ATOM 668 O O . LEU A 1 91 ? 102.074 29.575 4.252 1.00 33.66 89 LEU A O 1
ATOM 673 N N . ASN A 1 92 ? 102.640 31.700 4.781 1.00 34.79 90 ASN A N 1
ATOM 674 C CA . ASN A 1 92 ? 103.580 31.315 5.818 1.00 35.12 90 ASN A CA 1
ATOM 675 C C . ASN A 1 92 ? 103.056 31.564 7.231 1.00 35.53 90 ASN A C 1
ATOM 676 O O . ASN A 1 92 ? 103.820 31.425 8.197 1.00 35.85 90 ASN A O 1
ATOM 681 N N . LEU A 1 93 ? 101.777 31.939 7.371 1.00 35.05 91 LEU A N 1
ATOM 682 C CA . LEU A 1 93 ? 101.196 32.052 8.707 1.00 34.66 91 LEU A CA 1
ATOM 683 C C . LEU A 1 93 ? 100.773 30.688 9.248 1.00 35.50 91 LEU A C 1
ATOM 684 O O . LEU A 1 93 ? 99.732 30.135 8.851 1.00 35.60 91 LEU A O 1
ATOM 689 N N . ASP A 1 94 ? 101.599 30.122 10.127 1.00 35.11 92 ASP A N 1
ATOM 690 C CA . ASP A 1 94 ? 101.359 28.783 10.635 1.00 35.01 92 ASP A CA 1
ATOM 691 C C . ASP A 1 94 ? 100.028 28.605 11.388 1.00 34.96 92 ASP A C 1
ATOM 692 O O . ASP A 1 94 ? 99.503 27.490 11.446 1.00 34.64 92 ASP A O 1
ATOM 697 N N . SER A 1 95 ? 99.492 29.682 11.958 1.00 34.11 93 SER A N 1
ATOM 698 C CA . SER A 1 95 ? 98.220 29.599 12.685 1.00 34.32 93 SER A CA 1
ATOM 699 C C . SER A 1 95 ? 97.011 29.430 11.734 1.00 33.94 93 SER A C 1
ATOM 700 O O . SER A 1 95 ? 95.883 29.229 12.189 1.00 34.06 93 SER A O 1
ATOM 703 N N . VAL A 1 96 ? 97.246 29.508 10.428 1.00 33.30 94 VAL A N 1
ATOM 704 C CA . VAL A 1 96 ? 96.144 29.374 9.462 1.00 32.14 94 VAL A CA 1
ATOM 705 C C . VAL A 1 96 ? 96.364 28.148 8.607 1.00 32.04 94 VAL A C 1
ATOM 706 O O . VAL A 1 96 ? 97.341 28.077 7.861 1.00 30.72 94 VAL A O 1
ATOM 710 N N . ASP A 1 97 ? 95.453 27.183 8.730 1.00 30.90 95 ASP A N 1
ATOM 711 C CA . ASP A 1 97 ? 95.469 26.028 7.850 1.00 30.98 95 ASP A CA 1
ATOM 712 C C . ASP A 1 97 ? 94.458 26.162 6.727 1.00 30.21 95 ASP A C 1
ATOM 713 O O . ASP A 1 97 ? 93.445 26.835 6.884 1.00 29.58 95 ASP A O 1
ATOM 718 N N . ILE A 1 98 ? 94.754 25.511 5.600 1.00 29.61 96 ILE A N 1
ATOM 719 C CA . ILE A 1 98 ? 93.876 25.550 4.423 1.00 28.94 96 ILE A CA 1
ATOM 720 C C . ILE A 1 98 ? 93.597 24.129 3.939 1.00 28.05 96 ILE A C 1
ATOM 721 O O . ILE A 1 98 ? 94.522 23.420 3.544 1.00 28.14 96 ILE A O 1
ATOM 726 N N . VAL A 1 99 ? 92.330 23.706 3.996 1.00 27.30 97 VAL A N 1
ATOM 727 C CA . VAL A 1 99 ? 91.940 22.372 3.502 1.00 26.13 97 VAL A CA 1
ATOM 728 C C . VAL A 1 99 ? 90.924 22.587 2.391 1.00 25.75 97 VAL A C 1
ATOM 729 O O . VAL A 1 99 ? 89.898 23.237 2.597 1.00 25.00 97 VAL A O 1
ATOM 733 N N . THR A 1 100 ? 91.230 22.081 1.198 1.00 25.19 98 THR A N 1
ATOM 734 C CA . THR A 1 100 ? 90.335 22.308 0.080 1.00 24.85 98 THR A CA 1
ATOM 735 C C . THR A 1 100 ? 89.461 21.069 -0.226 1.00 24.67 98 THR A C 1
ATOM 736 O O . THR A 1 100 ? 89.675 20.011 0.353 1.00 24.09 98 THR A O 1
ATOM 740 N N . GLY A 1 101 ? 88.481 21.215 -1.116 1.00 24.87 99 GLY A N 1
ATOM 741 C CA . GLY A 1 101 ? 87.628 20.071 -1.485 1.00 25.04 99 GLY A CA 1
ATOM 742 C C . GLY A 1 101 ? 86.766 19.536 -0.346 1.00 25.95 99 GLY A C 1
ATOM 743 O O . GLY A 1 101 ? 86.384 18.352 -0.357 1.00 25.82 99 GLY A O 1
ATOM 744 N N . PHE A 1 102 ? 86.423 20.399 0.622 1.00 25.72 100 PHE A N 1
ATOM 745 C CA . PHE A 1 102 ? 85.705 19.962 1.822 1.00 24.96 100 PHE A CA 1
ATOM 746 C C . PHE A 1 102 ? 84.316 19.373 1.557 1.00 25.68 100 PHE A C 1
ATOM 747 O O . PHE A 1 102 ? 83.648 19.722 0.568 1.00 26.49 100 PHE A O 1
ATOM 755 N N . ASN A 1 103 ? 83.871 18.535 2.485 1.00 25.35 101 ASN A N 1
ATOM 756 C CA . ASN A 1 103 ? 82.544 17.946 2.441 1.00 26.22 101 ASN A CA 1
ATOM 757 C C . ASN A 1 103 ? 81.859 18.151 3.803 1.00 25.83 101 ASN A C 1
ATOM 758 O O . ASN A 1 103 ? 82.431 18.763 4.703 1.00 25.36 101 ASN A O 1
ATOM 763 N N . ILE A 1 104 ? 80.617 17.702 3.943 1.00 25.86 102 ILE A N 1
ATOM 764 C CA . ILE A 1 104 ? 79.901 17.906 5.207 1.00 25.93 102 ILE A CA 1
ATOM 765 C C . ILE A 1 104 ? 80.613 17.172 6.357 1.00 26.48 102 ILE A C 1
ATOM 766 O O . ILE A 1 104 ? 80.812 17.745 7.410 1.00 26.71 102 ILE A O 1
ATOM 771 N N . PRO A 1 105 ? 81.061 15.920 6.141 1.00 27.03 103 PRO A N 1
ATOM 772 C CA . PRO A 1 105 ? 81.772 15.239 7.248 1.00 26.56 103 PRO A CA 1
ATOM 773 C C . PRO A 1 105 ? 82.986 15.992 7.828 1.00 26.75 103 PRO A C 1
ATOM 774 O O . PRO A 1 105 ? 83.153 16.003 9.057 1.00 26.66 103 PRO A O 1
ATOM 778 N N . LEU A 1 1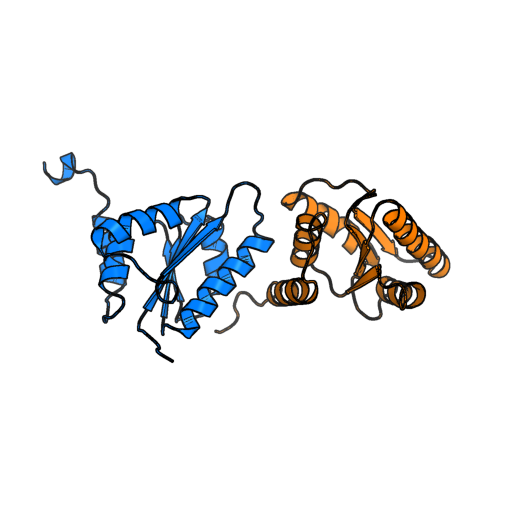06 ? 83.827 16.592 6.974 1.00 24.86 104 LEU A N 1
ATOM 779 C CA . LEU A 1 106 ? 84.917 17.452 7.449 1.00 23.36 104 LEU A CA 1
ATOM 780 C C . LEU A 1 106 ? 84.404 18.632 8.279 1.00 23.44 104 LEU A C 1
ATOM 781 O O . LEU A 1 106 ? 84.876 18.865 9.411 1.00 23.16 104 LEU A O 1
ATOM 786 N N . LEU A 1 107 ? 83.434 19.378 7.732 1.00 23.83 105 LEU A N 1
ATOM 787 C CA . LEU A 1 107 ? 82.932 20.579 8.411 1.00 24.34 105 LEU A CA 1
ATOM 788 C C . LEU A 1 107 ? 82.332 20.217 9.770 1.00 25.12 105 LEU A C 1
ATOM 789 O O . LEU A 1 107 ? 82.696 20.803 10.787 1.00 25.23 105 LEU A O 1
ATOM 794 N N . VAL A 1 108 ? 81.446 19.220 9.797 1.00 25.94 106 VAL A N 1
ATOM 795 C CA . VAL A 1 108 ? 80.879 18.725 11.050 1.00 26.00 106 VAL A CA 1
ATOM 796 C C . VAL A 1 108 ? 81.926 18.340 12.089 1.00 26.57 106 VAL A C 1
ATOM 797 O O . VAL A 1 108 ? 81.806 18.721 13.247 1.00 27.26 106 VAL A O 1
ATOM 801 N N . GLU A 1 109 ? 82.933 17.566 11.684 1.00 26.57 107 GLU A N 1
ATOM 802 C CA . GLU A 1 109 ? 83.959 17.124 12.614 1.00 27.16 107 GLU A CA 1
ATOM 803 C C . GLU A 1 109 ? 84.791 18.293 13.161 1.00 27.19 107 GLU A C 1
ATOM 804 O O . GLU A 1 109 ? 85.143 18.314 14.341 1.00 26.19 107 GLU A O 1
ATOM 810 N N . LEU A 1 110 ? 85.166 19.226 12.282 1.00 27.77 108 LEU A N 1
ATOM 811 C CA . LEU A 1 110 ? 85.926 20.405 12.720 1.00 27.35 108 LEU A CA 1
ATOM 812 C C . LEU A 1 110 ? 85.103 21.259 13.679 1.00 28.05 108 LEU A C 1
ATOM 813 O O . LEU A 1 110 ? 85.640 21.760 14.685 1.00 28.84 108 LEU A O 1
ATOM 818 N N . ILE A 1 111 ? 83.803 21.411 13.427 1.00 27.96 109 ILE A N 1
ATOM 819 C CA . ILE A 1 111 ? 82.997 22.182 14.409 1.00 27.85 109 ILE A CA 1
ATOM 820 C C . ILE A 1 111 ? 82.920 21.446 15.764 1.00 28.64 109 ILE A C 1
ATOM 821 O O . ILE A 1 111 ? 83.166 22.043 16.825 1.00 28.42 109 ILE A O 1
ATOM 826 N N . SER A 1 112 ? 82.647 20.141 15.722 1.00 29.58 110 SER A N 1
ATOM 827 C CA . SER A 1 112 ? 82.500 19.336 16.948 1.00 30.52 110 SER A CA 1
ATOM 828 C C . SER A 1 112 ? 83.739 19.320 17.822 1.00 30.90 110 SER A C 1
ATOM 829 O O . SER A 1 112 ? 83.637 19.112 19.037 1.00 32.06 110 SER A O 1
ATOM 832 N N . SER A 1 113 ? 84.905 19.514 17.204 1.00 30.38 111 SER A N 1
ATOM 833 C CA . SER A 1 113 ? 86.184 19.387 17.896 1.00 29.19 111 SER A CA 1
ATOM 834 C C . SER A 1 113 ? 86.912 20.734 18.088 1.00 28.84 111 SER A C 1
ATOM 835 O O . SER A 1 113 ? 88.085 20.763 18.501 1.00 27.91 111 SER A O 1
ATOM 838 N N . TYR A 1 114 ? 86.222 21.848 17.837 1.00 27.91 112 TYR A N 1
ATOM 839 C CA . TYR A 1 114 ? 86.931 23.131 17.855 1.00 28.02 112 TYR A CA 1
ATOM 840 C C . TYR A 1 114 ? 87.313 23.687 19.250 1.00 28.69 112 TYR A C 1
ATOM 841 O O . TYR A 1 114 ? 87.984 24.726 19.354 1.00 28.39 112 TYR A O 1
ATOM 850 N N . ASP A 1 115 ? 86.907 22.983 20.306 1.00 28.44 113 ASP A N 1
ATOM 851 C CA . ASP A 1 115 ? 87.336 23.346 21.656 1.00 29.70 113 ASP A CA 1
ATOM 852 C C . ASP A 1 115 ? 88.290 22.305 22.205 1.00 30.34 113 ASP A C 1
ATOM 853 O O . ASP A 1 115 ? 88.639 22.312 23.394 1.00 31.30 113 ASP A O 1
ATOM 858 N N . SER A 1 116 ? 88.735 21.431 21.320 1.00 30.87 114 SER A N 1
ATOM 859 C CA . SER A 1 116 ? 89.548 20.305 21.710 1.00 31.37 114 SER A CA 1
ATOM 860 C C . SER A 1 116 ? 90.896 20.320 20.972 1.00 31.36 114 SER A C 1
ATOM 861 O O . SER A 1 116 ? 91.060 21.004 19.958 1.00 30.30 114 SER A O 1
ATOM 864 N N . LYS A 1 117 ? 91.863 19.579 21.509 1.00 32.03 115 LYS A N 1
ATOM 865 C CA . LYS A 1 117 ? 93.063 19.203 20.751 1.00 32.85 115 LYS A CA 1
ATOM 866 C C . LYS A 1 117 ? 92.637 18.308 19.594 1.00 31.44 115 LYS A C 1
ATOM 867 O O . LYS A 1 117 ? 91.758 17.452 19.751 1.00 30.81 115 LYS A O 1
ATOM 873 N N . ILE A 1 118 ? 93.254 18.487 18.431 1.00 30.88 116 ILE A N 1
ATOM 874 C CA . ILE A 1 118 ? 92.934 17.600 17.300 1.00 30.74 116 ILE A CA 1
ATOM 875 C C . ILE A 1 118 ? 94.182 17.044 16.616 1.00 30.89 116 ILE A C 1
ATOM 876 O O . ILE A 1 118 ? 95.264 17.604 16.742 1.00 30.10 116 ILE A O 1
ATOM 881 N N . ASN A 1 119 ? 93.998 15.945 15.885 1.00 30.21 117 ASN A N 1
ATOM 882 C CA . ASN A 1 119 ? 94.958 15.512 14.887 1.00 30.13 117 ASN A CA 1
ATOM 883 C C . ASN A 1 119 ? 94.349 15.818 13.503 1.00 29.90 117 ASN A C 1
ATOM 884 O O . ASN A 1 119 ? 93.488 15.089 13.028 1.00 29.07 117 ASN A O 1
ATOM 889 N N . LEU A 1 120 ? 94.804 16.905 12.879 1.00 30.13 118 LEU A N 1
ATOM 890 C CA . LEU A 1 120 ? 94.234 17.383 11.624 1.00 30.52 118 LEU A CA 1
ATOM 891 C C . LEU A 1 120 ? 94.444 16.407 10.468 1.00 31.21 118 LEU A C 1
ATOM 892 O O . LEU A 1 120 ? 93.575 16.282 9.599 1.00 29.93 118 LEU A O 1
ATOM 897 N N . GLU A 1 121 ? 95.599 15.726 10.450 1.00 31.49 119 GLU A N 1
ATOM 898 C CA . GLU A 1 121 ? 95.871 14.761 9.395 1.00 32.17 119 GLU A CA 1
ATOM 899 C C . GLU A 1 121 ? 94.825 13.662 9.432 1.00 31.97 119 GLU A C 1
ATOM 900 O O . GLU A 1 121 ? 94.299 13.259 8.379 1.00 31.35 119 GLU A O 1
ATOM 906 N N . GLU A 1 122 ? 94.515 13.204 10.648 1.00 31.16 120 GLU A N 1
ATOM 907 C CA . GLU A 1 122 ? 93.568 12.131 10.850 1.00 32.26 120 GLU A CA 1
ATOM 908 C C . GLU A 1 122 ? 92.149 12.576 10.474 1.00 31.13 120 GLU A C 1
ATOM 909 O O . GLU A 1 122 ? 91.391 11.826 9.861 1.00 31.00 120 GLU A O 1
ATOM 915 N N . ILE A 1 123 ? 91.798 13.801 10.840 1.00 30.78 121 ILE A N 1
ATOM 916 C CA . ILE A 1 123 ? 90.496 14.385 10.485 1.00 30.05 121 ILE A CA 1
ATOM 917 C C . ILE A 1 123 ? 90.355 14.461 8.969 1.00 30.36 121 ILE A C 1
ATOM 918 O O . ILE A 1 123 ? 89.347 14.028 8.427 1.00 30.23 121 ILE A O 1
ATOM 923 N N . VAL A 1 124 ? 91.382 14.965 8.295 1.00 30.84 122 VAL A N 1
ATOM 924 C CA . VAL A 1 124 ? 91.393 15.039 6.820 1.00 31.44 122 VAL A CA 1
ATOM 925 C C . VAL A 1 124 ? 91.279 13.641 6.165 1.00 32.45 122 VAL A C 1
ATOM 926 O O . VAL A 1 124 ? 90.433 13.421 5.296 1.00 31.85 122 VAL A O 1
ATOM 930 N N . HIS A 1 125 ? 92.110 12.709 6.620 1.00 33.03 123 HIS A N 1
ATOM 931 C CA . HIS A 1 125 ? 92.078 11.331 6.155 1.00 34.13 123 HIS A CA 1
ATOM 932 C C . HIS A 1 125 ? 90.673 10.731 6.346 1.00 33.39 123 HIS A C 1
ATOM 933 O O . HIS A 1 125 ? 90.140 10.103 5.438 1.00 33.37 123 HIS A O 1
ATOM 940 N N . ASN A 1 126 ? 90.063 10.939 7.509 1.00 32.28 124 ASN A N 1
ATOM 941 C CA . ASN A 1 126 ? 88.723 10.398 7.727 1.00 32.37 124 ASN A CA 1
ATOM 942 C C . ASN A 1 126 ? 87.652 11.057 6.825 1.00 31.41 124 ASN A C 1
ATOM 943 O O . ASN A 1 126 ? 86.695 10.401 6.414 1.00 31.44 124 ASN A O 1
ATOM 948 N N . ALA A 1 127 ? 87.813 12.344 6.548 1.00 30.04 125 ALA A N 1
ATOM 949 C CA . ALA A 1 127 ? 86.900 13.068 5.667 1.00 30.44 125 ALA A CA 1
ATOM 950 C C . ALA A 1 127 ? 86.990 12.573 4.222 1.00 30.25 125 ALA A C 1
ATOM 951 O O . ALA A 1 127 ? 85.952 12.503 3.545 1.00 30.28 125 ALA A O 1
ATOM 953 N N . GLN A 1 128 ? 88.206 12.256 3.753 1.00 30.38 126 GLN A N 1
ATOM 954 C CA . GLN A 1 128 ? 88.392 11.604 2.436 1.00 32.28 126 GLN A CA 1
ATOM 955 C C . GLN A 1 128 ? 87.660 10.256 2.375 1.00 32.20 126 GLN A C 1
ATOM 956 O O . GLN A 1 128 ? 86.982 9.965 1.402 1.00 32.73 126 GLN A O 1
ATOM 962 N N . ASN A 1 129 ? 87.779 9.466 3.437 1.00 31.89 127 ASN A N 1
ATOM 963 C CA . ASN A 1 129 ? 87.161 8.159 3.504 1.00 31.86 127 ASN A CA 1
ATOM 964 C C . ASN A 1 129 ? 85.662 8.239 3.664 1.00 31.47 127 ASN A C 1
ATOM 965 O O . ASN A 1 129 ? 84.995 7.238 3.474 1.00 31.68 127 ASN A O 1
ATOM 970 N N . SER A 1 130 ? 85.149 9.407 4.083 1.00 30.31 128 SER A N 1
ATOM 971 C CA . SER A 1 130 ? 83.704 9.657 4.174 1.00 28.89 128 SER A CA 1
ATOM 972 C C . SER A 1 130 ? 83.014 9.949 2.827 1.00 27.88 128 SER A C 1
ATOM 973 O O . SER A 1 130 ? 81.783 9.985 2.754 1.00 28.47 128 SER A O 1
ATOM 976 N N . LEU A 1 131 ? 83.801 10.194 1.792 1.00 27.26 129 LEU A N 1
ATOM 977 C CA . LEU A 1 131 ? 83.297 10.292 0.433 1.00 26.77 129 LEU A CA 1
ATOM 978 C C . LEU A 1 131 ? 83.449 8.917 -0.228 1.00 27.22 129 LEU A C 1
ATOM 979 O O . LEU A 1 131 ? 84.572 8.480 -0.506 1.00 25.81 129 LEU A O 1
ATOM 984 N N . PHE A 1 132 ? 82.332 8.220 -0.459 1.00 26.55 130 PHE A N 1
ATOM 985 C CA . PHE A 1 132 ? 82.430 6.891 -1.019 1.00 26.75 130 PHE A CA 1
ATOM 986 C C . PHE A 1 132 ? 81.158 6.384 -1.690 1.00 27.16 130 PHE A C 1
ATOM 987 O O . PHE A 1 132 ? 80.064 6.833 -1.388 1.00 26.66 130 PHE A O 1
ATOM 995 N N . ASN A 1 133 ? 81.327 5.397 -2.566 1.00 27.01 131 ASN A N 1
ATOM 996 C CA . ASN A 1 133 ? 80.202 4.756 -3.242 1.00 27.97 131 ASN A CA 1
ATOM 997 C C . ASN A 1 133 ? 79.559 3.821 -2.225 1.00 28.99 131 ASN A C 1
ATOM 998 O O . ASN A 1 133 ? 80.194 2.858 -1.769 1.00 28.62 131 ASN A O 1
ATOM 1003 N N . VAL A 1 134 ? 78.323 4.107 -1.833 1.00 30.46 132 VAL A N 1
ATOM 1004 C CA . VAL A 1 134 ? 77.773 3.354 -0.716 1.00 32.78 132 VAL A CA 1
ATOM 1005 C C . VAL A 1 134 ? 77.379 1.892 -1.013 1.00 34.56 132 VAL A C 1
ATOM 1006 O O . VAL A 1 134 ? 77.522 1.051 -0.133 1.00 34.03 132 VAL A O 1
ATOM 1010 N N . LYS A 1 135 ? 76.941 1.586 -2.241 1.00 35.36 133 LYS A N 1
ATOM 1011 C CA . LYS A 1 135 ? 76.587 0.203 -2.604 1.00 37.04 133 LYS A CA 1
ATOM 1012 C C . LYS A 1 135 ? 77.846 -0.648 -2.710 1.00 38.80 133 LYS A C 1
ATOM 1013 O O . LYS A 1 135 ? 77.882 -1.772 -2.219 1.00 38.04 133 LYS A O 1
ATOM 1019 N N . GLN A 1 136 ? 78.892 -0.086 -3.320 1.00 40.89 134 GLN A N 1
ATOM 1020 C CA . GLN A 1 136 ? 80.184 -0.759 -3.404 1.00 43.45 134 GLN A CA 1
ATOM 1021 C C . GLN A 1 136 ? 80.720 -1.089 -2.019 1.00 44.71 134 GLN A C 1
ATOM 1022 O O . GLN A 1 136 ? 81.183 -2.193 -1.783 1.00 45.64 134 GLN A O 1
ATOM 1028 N N . GLN A 1 137 ? 80.654 -0.135 -1.106 1.00 46.67 135 GLN A N 1
ATOM 1029 C CA . GLN A 1 137 ? 81.262 -0.327 0.196 1.00 49.50 135 GLN A CA 1
ATOM 1030 C C . GLN A 1 137 ? 80.425 -1.210 1.106 1.00 50.94 135 GLN A C 1
ATOM 1031 O O . GLN A 1 137 ? 80.977 -1.929 1.927 1.00 50.65 135 GLN A O 1
ATOM 1037 N N . LEU A 1 138 ? 79.102 -1.136 0.975 1.00 53.17 136 LEU A N 1
ATOM 1038 C CA . LEU A 1 138 ? 78.214 -1.927 1.823 1.00 56.16 136 LEU A CA 1
ATOM 1039 C C . LEU A 1 138 ? 77.987 -3.315 1.226 1.00 57.76 136 LEU A C 1
ATOM 1040 O O . LEU A 1 138 ? 77.419 -4.198 1.884 1.00 58.78 136 LEU A O 1
ATOM 1045 N N . ASN A 1 139 ? 78.476 -3.492 -0.004 1.00 59.76 137 ASN A N 1
ATOM 1046 C CA . ASN A 1 139 ? 78.461 -4.760 -0.771 1.00 61.33 137 ASN A CA 1
ATOM 1047 C C . ASN A 1 139 ? 77.069 -5.198 -1.270 1.00 61.74 137 ASN A C 1
ATOM 1048 O O . ASN A 1 139 ? 76.367 -4.432 -1.962 1.00 62.13 137 ASN A O 1
ATOM 1053 N N . SER B 1 6 ? 74.124 63.157 -15.692 1.00 70.34 4 SER B N 1
ATOM 1054 C CA . SER B 1 6 ? 75.036 63.641 -14.606 1.00 70.53 4 SER B CA 1
ATOM 1055 C C . SER B 1 6 ? 75.143 62.608 -13.467 1.00 70.40 4 SER B C 1
ATOM 1056 O O . SER B 1 6 ? 74.339 62.617 -12.523 1.00 70.83 4 SER B O 1
ATOM 1059 N N . PHE B 1 7 ? 76.156 61.734 -13.572 1.00 69.83 5 PHE B N 1
ATOM 1060 C CA . PHE B 1 7 ? 76.335 60.513 -12.736 1.00 68.89 5 PHE B CA 1
ATOM 1061 C C . PHE B 1 7 ? 77.011 60.750 -11.369 1.00 67.38 5 PHE B C 1
ATOM 1062 O O . PHE B 1 7 ? 77.358 61.879 -11.033 1.00 67.36 5 PHE B O 1
ATOM 1070 N N . ASN B 1 8 ? 77.201 59.684 -10.594 1.00 65.66 6 ASN B N 1
ATOM 1071 C CA . ASN B 1 8 ? 77.681 59.816 -9.212 1.00 64.07 6 ASN B CA 1
ATOM 1072 C C . ASN B 1 8 ? 79.172 60.154 -9.041 1.00 62.55 6 ASN B C 1
ATOM 1073 O O . ASN B 1 8 ? 79.517 61.011 -8.220 1.00 62.46 6 ASN B O 1
ATOM 1078 N N . ARG B 1 9 ? 80.044 59.485 -9.795 1.00 60.45 7 ARG B N 1
ATOM 1079 C CA . ARG B 1 9 ? 81.487 59.675 -9.644 1.00 58.02 7 ARG B CA 1
ATOM 1080 C C . ARG B 1 9 ? 82.277 59.289 -10.886 1.00 56.55 7 ARG B C 1
ATOM 1081 O O . ARG B 1 9 ? 82.042 58.237 -11.457 1.00 56.10 7 ARG B O 1
ATOM 1089 N N . GLY B 1 10 ? 83.227 60.141 -11.286 1.00 55.20 8 GLY B N 1
ATOM 1090 C CA . GLY B 1 10 ? 84.117 59.848 -12.425 1.00 53.13 8 GLY B CA 1
ATOM 1091 C C . GLY B 1 10 ? 85.549 59.591 -11.990 1.00 51.82 8 GLY B C 1
ATOM 1092 O O . GLY B 1 10 ? 85.922 59.892 -10.866 1.00 51.75 8 GLY B O 1
ATOM 1093 N N . ILE B 1 11 ? 86.356 59.031 -12.877 1.00 50.82 9 ILE B N 1
ATOM 1094 C CA . ILE B 1 11 ? 87.732 58.704 -12.543 1.00 49.83 9 ILE B CA 1
ATOM 1095 C C . ILE B 1 11 ? 88.649 59.097 -13.685 1.00 49.46 9 ILE B C 1
ATOM 1096 O O . ILE B 1 11 ? 88.455 58.656 -14.821 1.00 49.31 9 ILE B O 1
ATOM 1101 N N . LEU B 1 12 ? 89.643 59.939 -13.382 1.00 48.50 10 LEU B N 1
ATOM 1102 C CA . LEU B 1 12 ? 90.699 60.250 -14.331 1.00 46.96 10 LEU B CA 1
ATOM 1103 C C . LEU B 1 12 ? 91.972 59.565 -13.890 1.00 46.39 10 LEU B C 1
ATOM 1104 O O . LEU B 1 12 ? 92.438 59.761 -12.764 1.00 46.54 10 LEU B O 1
ATOM 1109 N N . VAL B 1 13 ? 92.526 58.752 -14.775 1.00 45.17 11 VAL B N 1
ATOM 1110 C CA . VAL B 1 13 ? 93.740 58.036 -14.482 1.00 44.61 11 VAL B CA 1
ATOM 1111 C C . VAL B 1 13 ? 94.855 58.727 -15.263 1.00 44.67 11 VAL B C 1
ATOM 1112 O O . VAL B 1 13 ? 94.847 58.698 -16.491 1.00 44.40 11 VAL B O 1
ATOM 1116 N N . ALA B 1 14 ? 95.813 59.330 -14.548 1.00 44.11 12 ALA B N 1
ATOM 1117 C CA . ALA B 1 14 ? 96.908 60.107 -15.167 1.00 43.26 12 ALA B CA 1
ATOM 1118 C C . ALA B 1 14 ? 98.277 59.616 -14.740 1.00 43.35 12 ALA B C 1
ATOM 1119 O O . ALA B 1 14 ? 98.516 59.387 -13.551 1.00 43.27 12 ALA B O 1
ATOM 1121 N N . SER B 1 15 ? 99.175 59.455 -15.701 1.00 43.29 13 SER B N 1
ATOM 1122 C CA . SER B 1 15 ? 100.520 59.006 -15.423 1.00 43.81 13 SER B CA 1
ATOM 1123 C C . SER B 1 15 ? 101.549 59.656 -16.353 1.00 44.85 13 SER B C 1
ATOM 1124 O O . SER B 1 15 ? 101.194 60.369 -17.294 1.00 44.94 13 SER B O 1
ATOM 1127 N N . HIS B 1 16 ? 102.821 59.419 -16.053 1.00 45.33 14 HIS B N 1
ATOM 1128 C CA . HIS B 1 16 ? 103.868 59.537 -17.035 1.00 46.39 14 HIS B CA 1
ATOM 1129 C C . HIS B 1 16 ? 103.708 58.337 -17.986 1.00 46.96 14 HIS B C 1
ATOM 1130 O O . HIS B 1 16 ? 103.489 57.197 -17.545 1.00 47.22 14 HIS B O 1
ATOM 1137 N N . GLY B 1 17 ? 103.789 58.605 -19.286 1.00 46.92 15 GLY B N 1
ATOM 1138 C CA . GLY B 1 17 ? 103.715 57.565 -20.287 1.00 46.86 15 GLY B CA 1
ATOM 1139 C C . GLY B 1 17 ? 102.448 56.732 -20.246 1.00 46.59 15 GLY B C 1
ATOM 1140 O O . GLY B 1 17 ? 101.337 57.250 -20.101 1.00 46.72 15 GLY B O 1
ATOM 1141 N N . ASN B 1 18 ? 102.632 55.428 -20.359 1.00 46.65 16 ASN B N 1
ATOM 1142 C CA . ASN B 1 18 ? 101.548 54.532 -20.758 1.00 46.90 16 ASN B CA 1
ATOM 1143 C C . ASN B 1 18 ? 100.929 53.752 -19.601 1.00 47.07 16 ASN B C 1
ATOM 1144 O O . ASN B 1 18 ? 100.009 52.942 -19.814 1.00 47.23 16 ASN B O 1
ATOM 1149 N N . PHE B 1 19 ? 101.443 53.998 -18.393 1.00 46.46 17 PHE B N 1
ATOM 1150 C CA . PHE B 1 19 ? 101.008 53.291 -17.197 1.00 46.55 17 PHE B CA 1
ATOM 1151 C C . PHE B 1 19 ? 99.502 53.365 -17.091 1.00 46.22 17 PHE B C 1
ATOM 1152 O O . PHE B 1 19 ? 98.857 52.322 -16.981 1.00 47.05 17 PHE B O 1
ATOM 1160 N N . ALA B 1 20 ? 98.964 54.581 -17.190 1.00 45.73 18 ALA B N 1
ATOM 1161 C CA . ALA B 1 20 ? 97.547 54.867 -16.983 1.00 46.17 18 ALA B CA 1
ATOM 1162 C C . ALA B 1 20 ? 96.596 54.128 -17.936 1.00 46.77 18 ALA B C 1
ATOM 1163 O O . ALA B 1 20 ? 95.565 53.589 -17.501 1.00 46.86 18 ALA B O 1
ATOM 1165 N N . SER B 1 21 ? 96.939 54.109 -19.223 1.00 46.98 19 SER B N 1
ATOM 1166 C CA . SER B 1 21 ? 96.100 53.443 -20.224 1.00 47.29 19 SER B CA 1
ATOM 1167 C C . SER B 1 21 ? 96.235 51.909 -20.188 1.00 46.91 19 SER B C 1
ATOM 1168 O O . SER B 1 21 ? 95.256 51.215 -20.366 1.00 46.85 19 SER B O 1
ATOM 1171 N N . GLY B 1 22 ? 97.440 51.388 -19.965 1.00 46.82 20 GLY B N 1
ATOM 1172 C CA . GLY B 1 22 ? 97.611 49.953 -19.752 1.00 47.03 20 GLY B CA 1
ATOM 1173 C C . GLY B 1 22 ? 96.843 49.468 -18.515 1.00 47.58 20 GLY B C 1
ATOM 1174 O O . GLY B 1 22 ? 96.300 48.358 -18.504 1.00 47.63 20 GLY B O 1
ATOM 1175 N N . ALA B 1 23 ? 96.793 50.309 -17.482 1.00 46.83 21 ALA B N 1
ATOM 1176 C CA . ALA B 1 23 ? 96.075 49.992 -16.266 1.00 46.74 21 ALA B CA 1
ATOM 1177 C C . ALA B 1 23 ? 94.572 49.984 -16.483 1.00 46.81 21 ALA B C 1
ATOM 1178 O O . ALA B 1 23 ? 93.891 49.125 -15.932 1.00 46.60 21 ALA B O 1
ATOM 1180 N N . LEU B 1 24 ? 94.038 50.943 -17.240 1.00 46.61 22 LEU B N 1
ATOM 1181 C CA . LEU B 1 24 ? 92.592 50.921 -17.504 1.00 47.44 22 LEU B CA 1
ATOM 1182 C C . LEU B 1 24 ? 92.254 49.675 -18.314 1.00 47.72 22 LEU B C 1
ATOM 1183 O O . LEU B 1 24 ? 91.339 48.941 -17.968 1.00 47.62 22 LEU B O 1
ATOM 1188 N N . MET B 1 25 ? 93.028 49.428 -19.362 1.00 48.21 23 MET B N 1
ATOM 1189 C CA . MET B 1 25 ? 92.851 48.233 -20.174 1.00 49.07 23 MET B CA 1
ATOM 1190 C C . MET B 1 25 ? 92.692 46.983 -19.277 1.00 48.92 23 MET B C 1
ATOM 1191 O O . MET B 1 25 ? 91.672 46.287 -19.356 1.00 48.89 23 MET B O 1
ATOM 1196 N N . THR B 1 26 ? 93.687 46.741 -18.417 1.00 48.17 24 THR B N 1
ATOM 1197 C CA . THR B 1 26 ? 93.705 45.606 -17.500 1.00 47.06 24 THR B CA 1
ATOM 1198 C C . THR B 1 26 ? 92.538 45.599 -16.516 1.00 47.29 24 THR B C 1
ATOM 1199 O O . THR B 1 26 ? 91.947 44.547 -16.272 1.00 47.23 24 THR B O 1
ATOM 1203 N N . ALA B 1 27 ? 92.218 46.766 -15.961 1.00 46.63 25 ALA B N 1
ATOM 1204 C CA . ALA B 1 27 ? 91.098 46.917 -15.049 1.00 46.78 25 ALA B CA 1
ATOM 1205 C C . ALA B 1 27 ? 89.777 46.479 -15.689 1.00 47.27 25 ALA B C 1
ATOM 1206 O O . ALA B 1 27 ? 88.917 45.916 -15.011 1.00 46.76 25 ALA B O 1
ATOM 1208 N N . GLU B 1 28 ? 89.633 46.768 -16.983 1.00 47.88 26 GLU B N 1
ATOM 1209 C CA . GLU B 1 28 ? 88.419 46.482 -17.750 1.00 48.92 26 GLU B CA 1
ATOM 1210 C C . GLU B 1 28 ? 88.173 44.981 -17.950 1.00 48.91 26 GLU B C 1
ATOM 1211 O O . GLU B 1 28 ? 87.038 44.554 -18.101 1.00 50.08 26 GLU B O 1
ATOM 1217 N N . MET B 1 29 ? 89.244 44.197 -17.944 1.00 49.09 27 MET B N 1
ATOM 1218 C CA . MET B 1 29 ? 89.167 42.741 -17.907 1.00 49.13 27 MET B CA 1
ATOM 1219 C C . MET B 1 29 ? 88.536 42.173 -16.625 1.00 49.64 27 MET B C 1
ATOM 1220 O O . MET B 1 29 ? 88.247 40.963 -16.558 1.00 49.83 27 MET B O 1
ATOM 1225 N N . PHE B 1 30 ? 88.338 43.040 -15.623 1.00 49.44 28 PHE B N 1
ATOM 1226 C CA . PHE B 1 30 ? 87.775 42.654 -14.330 1.00 49.13 28 PHE B CA 1
ATOM 1227 C C . PHE B 1 30 ? 86.451 43.335 -14.095 1.00 49.95 28 PHE B C 1
ATOM 1228 O O . PHE B 1 30 ? 85.589 42.776 -13.412 1.00 50.82 28 PHE B O 1
ATOM 1236 N N . VAL B 1 31 ? 86.279 44.528 -14.659 1.00 50.27 29 VAL B N 1
ATOM 1237 C CA . VAL B 1 31 ? 85.082 45.332 -14.390 1.00 51.38 29 VAL B CA 1
ATOM 1238 C C . VAL B 1 31 ? 84.196 45.566 -15.619 1.00 52.27 29 VAL B C 1
ATOM 1239 O O . VAL B 1 31 ? 83.097 46.117 -15.504 1.00 52.12 29 VAL B O 1
ATOM 1243 N N . GLY B 1 32 ? 84.677 45.150 -16.784 1.00 53.51 30 GLY B N 1
ATOM 1244 C CA . GLY B 1 32 ? 83.972 45.427 -18.024 1.00 55.47 30 GLY B CA 1
ATOM 1245 C C . GLY B 1 32 ? 84.416 46.747 -18.618 1.00 57.09 30 GLY B C 1
ATOM 1246 O O . GLY B 1 32 ? 84.905 47.645 -17.901 1.00 57.05 30 GLY B O 1
ATOM 1247 N N . GLU B 1 33 ? 84.253 46.864 -19.935 1.00 58.10 31 GLU B N 1
ATOM 1248 C CA . GLU B 1 33 ? 84.625 48.074 -20.648 1.00 59.24 31 GLU B CA 1
ATOM 1249 C C . GLU B 1 33 ? 83.951 49.298 -20.064 1.00 59.08 31 GLU B C 1
ATOM 1250 O O . GLU B 1 33 ? 82.783 49.258 -19.686 1.00 59.42 31 GLU B O 1
ATOM 1256 N N . THR B 1 34 ? 84.706 50.385 -19.973 1.00 59.22 32 THR B N 1
ATOM 1257 C CA . THR B 1 34 ? 84.156 51.645 -19.502 1.00 59.03 32 THR B CA 1
ATOM 1258 C C . THR B 1 34 ? 83.980 52.590 -20.679 1.00 59.64 32 THR B C 1
ATOM 1259 O O . THR B 1 34 ? 84.616 52.415 -21.733 1.00 59.31 32 THR B O 1
ATOM 1263 N N . THR B 1 35 ? 83.121 53.590 -20.482 1.00 60.22 33 THR B N 1
ATOM 1264 C CA . THR B 1 35 ? 82.946 54.665 -21.441 1.00 61.50 33 THR B CA 1
ATOM 1265 C C . THR B 1 35 ? 83.519 55.963 -20.883 1.00 62.25 33 THR B C 1
ATOM 1266 O O . THR B 1 35 ? 83.483 56.216 -19.667 1.00 62.40 33 THR B O 1
ATOM 1270 N N . ASN B 1 36 ? 84.041 56.792 -21.780 1.00 62.72 34 ASN B N 1
ATOM 1271 C CA . ASN B 1 36 ? 84.805 57.947 -21.351 1.00 63.04 34 ASN B CA 1
ATOM 1272 C C . ASN B 1 36 ? 83.966 59.116 -20.799 1.00 62.53 34 ASN B C 1
ATOM 1273 O O . ASN B 1 36 ? 84.461 60.219 -20.635 1.00 62.71 34 ASN B O 1
ATOM 1278 N N . ASP B 1 37 ? 82.701 58.871 -20.485 1.00 62.15 35 ASP B N 1
ATOM 1279 C CA . ASP B 1 37 ? 81.942 59.849 -19.717 1.00 61.87 35 ASP B CA 1
ATOM 1280 C C . ASP B 1 37 ? 82.034 59.542 -18.225 1.00 61.39 35 ASP B C 1
ATOM 1281 O O . ASP B 1 37 ? 81.614 60.348 -17.385 1.00 61.45 35 ASP B O 1
ATOM 1286 N N . ARG B 1 38 ? 82.599 58.379 -17.903 1.00 60.36 36 ARG B N 1
ATOM 1287 C CA . ARG B 1 38 ? 82.809 57.982 -16.516 1.00 59.72 36 ARG B CA 1
ATOM 1288 C C . ARG B 1 38 ? 84.303 57.906 -16.170 1.00 58.92 36 ARG B C 1
ATOM 1289 O O . ARG B 1 38 ? 84.721 58.346 -15.102 1.00 58.62 36 ARG B O 1
ATOM 1297 N N . VAL B 1 39 ? 85.094 57.349 -17.084 1.00 58.04 37 VAL B N 1
ATOM 1298 C CA . VAL B 1 39 ? 86.488 57.044 -16.827 1.00 57.42 37 VAL B CA 1
ATOM 1299 C C . VAL B 1 39 ? 87.356 57.408 -18.028 1.00 57.35 37 VAL B C 1
ATOM 1300 O O . VAL B 1 39 ? 87.095 56.950 -19.143 1.00 57.58 37 VAL B O 1
ATOM 1304 N N . ARG B 1 40 ? 88.391 58.218 -17.799 1.00 56.98 38 ARG B N 1
ATOM 1305 C CA . ARG B 1 40 ? 89.383 58.542 -18.846 1.00 56.71 38 ARG B CA 1
ATOM 1306 C C . ARG B 1 40 ? 90.824 58.331 -18.393 1.00 55.83 38 ARG B C 1
ATOM 1307 O O . ARG B 1 40 ? 91.107 58.308 -17.190 1.00 55.68 38 ARG B O 1
ATOM 1315 N N . THR B 1 41 ? 91.729 58.177 -19.358 1.00 54.90 39 THR B N 1
ATOM 1316 C CA . THR B 1 41 ? 93.153 58.195 -19.060 1.00 54.42 39 THR B CA 1
ATOM 1317 C C . THR B 1 41 ? 93.868 59.384 -19.727 1.00 54.34 39 THR B C 1
ATOM 1318 O O . THR B 1 41 ? 93.290 60.088 -20.560 1.00 54.20 39 THR B O 1
ATOM 1322 N N . LEU B 1 42 ? 95.123 59.593 -19.337 1.00 53.82 40 LEU B N 1
ATOM 1323 C CA . LEU B 1 42 ? 95.971 60.668 -19.855 1.00 53.57 40 LEU B CA 1
ATOM 1324 C C . LEU B 1 42 ? 97.424 60.323 -19.538 1.00 53.26 40 LEU B C 1
ATOM 1325 O O . LEU B 1 42 ? 97.763 60.048 -18.384 1.00 53.54 40 LEU B O 1
ATOM 1330 N N . GLY B 1 43 ? 98.267 60.284 -20.561 1.00 52.61 41 GLY B N 1
ATOM 1331 C CA . GLY B 1 43 ? 99.685 60.001 -20.380 1.00 53.20 41 GLY B CA 1
ATOM 1332 C C . GLY B 1 43 ? 100.554 61.188 -20.782 1.00 53.78 41 GLY B C 1
ATOM 1333 O O . GLY B 1 43 ? 100.291 61.826 -21.809 1.00 53.77 41 GLY B O 1
ATOM 1334 N N . LEU B 1 44 ? 101.555 61.501 -19.953 1.00 54.06 42 LEU B N 1
ATOM 1335 C CA . LEU B 1 44 ? 102.615 62.464 -20.295 1.00 54.23 42 LEU B CA 1
ATOM 1336 C C . LEU B 1 44 ? 103.775 61.738 -20.969 1.00 54.48 42 LEU B C 1
ATOM 1337 O O . LEU B 1 44 ? 104.599 61.091 -20.314 1.00 53.49 42 LEU B O 1
ATOM 1342 N N . MET B 1 45 ? 103.820 61.866 -22.293 1.00 55.36 43 MET B N 1
ATOM 1343 C CA . MET B 1 45 ? 104.773 61.139 -23.119 1.00 56.31 43 MET B CA 1
ATOM 1344 C C . MET B 1 45 ? 106.147 61.805 -23.069 1.00 56.97 43 MET B C 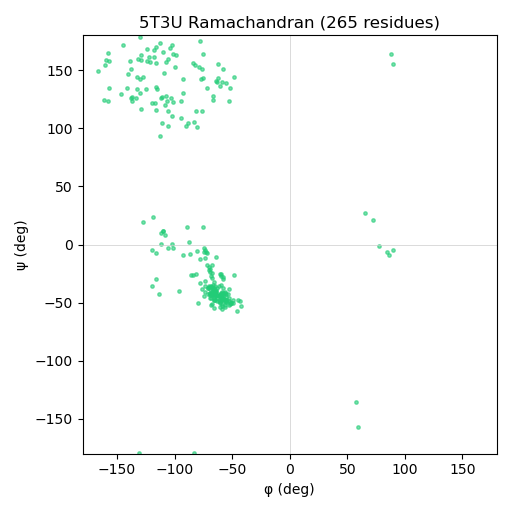1
ATOM 1345 O O . MET B 1 45 ? 106.237 63.008 -22.832 1.00 56.23 43 MET B O 1
ATOM 1350 N N . PRO B 1 46 ? 107.219 61.020 -23.279 1.00 58.15 44 PRO B N 1
ATOM 1351 C CA . PRO B 1 46 ? 108.575 61.556 -23.383 1.00 59.39 44 PRO B CA 1
ATOM 1352 C C . PRO B 1 46 ? 108.657 62.679 -24.417 1.00 60.56 44 PRO B C 1
ATOM 1353 O O . PRO B 1 46 ? 108.269 62.489 -25.576 1.00 60.69 44 PRO B O 1
ATOM 1357 N N . GLY B 1 47 ? 109.130 63.842 -23.979 1.00 61.64 45 GLY B N 1
ATOM 1358 C CA . GLY B 1 47 ? 109.305 64.991 -24.861 1.00 63.02 45 GLY B CA 1
ATOM 1359 C C . GLY B 1 47 ? 108.098 65.907 -24.965 1.00 63.82 45 GLY B C 1
ATOM 1360 O O . GLY B 1 47 ? 108.169 66.950 -25.620 1.00 64.29 45 GLY B O 1
ATOM 1361 N N . GLU B 1 48 ? 106.989 65.536 -24.334 1.00 64.23 46 GLU B N 1
ATOM 1362 C CA . GLU B 1 48 ? 105.778 66.346 -24.426 1.00 64.79 46 GLU B CA 1
ATOM 1363 C C . GLU B 1 48 ? 105.873 67.614 -23.563 1.00 65.52 46 GLU B C 1
ATOM 1364 O O . GLU B 1 48 ? 106.453 67.602 -22.471 1.00 65.87 46 GLU B O 1
ATOM 1370 N N . ASN B 1 49 ? 105.306 68.704 -24.070 1.00 66.11 47 ASN B N 1
ATOM 1371 C CA . ASN B 1 49 ? 105.285 69.976 -23.366 1.00 66.91 47 ASN B CA 1
ATOM 1372 C C . ASN B 1 49 ? 104.427 69.892 -22.107 1.00 67.19 47 ASN B C 1
ATOM 1373 O O . ASN B 1 49 ? 103.245 69.555 -22.191 1.00 67.33 47 ASN B O 1
ATOM 1378 N N . ILE B 1 50 ? 105.013 70.223 -20.953 1.00 67.73 48 ILE B N 1
ATOM 1379 C CA . ILE B 1 50 ? 104.297 70.143 -19.668 1.00 68.08 48 ILE B CA 1
ATOM 1380 C C . ILE B 1 50 ? 103.165 71.165 -19.547 1.00 68.46 48 ILE B C 1
ATOM 1381 O O . ILE B 1 50 ? 102.116 70.865 -18.969 1.00 68.31 48 ILE B O 1
ATOM 1386 N N . VAL B 1 51 ? 103.374 72.364 -20.098 1.00 68.97 49 VAL B N 1
ATOM 1387 C CA . VAL B 1 51 ? 102.358 73.423 -20.051 1.00 69.34 49 VAL B CA 1
ATOM 1388 C C . VAL B 1 51 ? 101.133 72.997 -20.862 1.00 69.50 49 VAL B C 1
ATOM 1389 O O . VAL B 1 51 ? 100.000 73.233 -20.448 1.00 69.39 49 VAL B O 1
ATOM 1393 N N . GLU B 1 52 ? 101.387 72.351 -22.001 1.00 69.86 50 GLU B N 1
ATOM 1394 C CA . GLU B 1 52 ? 100.350 71.726 -22.835 1.00 70.23 50 GLU B CA 1
ATOM 1395 C C . GLU B 1 52 ? 99.588 70.673 -22.046 1.00 69.79 50 GLU B C 1
ATOM 1396 O O . GLU B 1 52 ? 98.361 70.709 -21.951 1.00 69.86 50 GLU B O 1
ATOM 1402 N N . PHE B 1 53 ? 100.345 69.728 -21.498 1.00 69.40 51 PHE B N 1
ATOM 1403 C CA . PHE B 1 53 ? 99.807 68.665 -20.663 1.00 68.98 51 PHE B CA 1
ATOM 1404 C C . PHE B 1 53 ? 98.874 69.199 -19.571 1.00 68.53 51 PHE B C 1
ATOM 1405 O O . PHE B 1 53 ? 97.750 68.723 -19.433 1.00 68.51 51 PHE B O 1
ATOM 1413 N N . GLU B 1 54 ? 99.336 70.201 -18.825 1.00 68.29 52 GLU B N 1
ATOM 1414 C CA . GLU B 1 54 ? 98.593 70.761 -17.688 1.00 68.22 52 GLU B CA 1
ATOM 1415 C C . GLU B 1 54 ? 97.214 71.278 -18.060 1.00 68.16 52 GLU B C 1
ATOM 1416 O O . GLU B 1 54 ? 96.229 70.997 -17.373 1.00 68.18 52 GLU B O 1
ATOM 1422 N N . HIS B 1 55 ? 97.167 72.048 -19.145 1.00 68.37 53 HIS B N 1
ATOM 1423 C CA . HIS B 1 55 ? 95.939 72.634 -19.674 1.00 68.14 53 HIS B CA 1
ATOM 1424 C C . HIS B 1 55 ? 94.993 71.525 -20.161 1.00 67.06 53 HIS B C 1
ATOM 1425 O O . HIS B 1 55 ? 93.786 71.586 -19.924 1.00 66.67 53 HIS B O 1
ATOM 1432 N N . TYR B 1 56 ? 95.558 70.513 -20.824 1.00 66.12 54 TYR B N 1
ATOM 1433 C CA . TYR B 1 56 ? 94.809 69.323 -21.250 1.00 65.50 54 TYR B CA 1
ATOM 1434 C C . TYR B 1 56 ? 94.307 68.520 -20.040 1.00 65.08 54 TYR B C 1
ATOM 1435 O O . TYR B 1 56 ? 93.176 68.035 -20.042 1.00 64.98 54 TYR B O 1
ATOM 1437 N N . PHE B 1 57 ? 95.156 68.401 -19.015 1.00 64.57 55 PHE B N 1
ATOM 1438 C CA . PHE B 1 57 ? 94.804 67.746 -17.748 1.00 64.08 55 PHE B CA 1
ATOM 1439 C C . PHE B 1 57 ? 93.607 68.401 -17.067 1.00 64.26 55 PHE B C 1
ATOM 1440 O O . PHE B 1 57 ? 92.637 67.718 -16.717 1.00 64.14 55 PHE B O 1
ATOM 1448 N N . LYS B 1 58 ? 93.684 69.719 -16.879 1.00 64.64 56 LYS B N 1
ATOM 1449 C CA . LYS B 1 58 ? 92.627 70.496 -16.219 1.00 65.07 56 LYS B CA 1
ATOM 1450 C C . LYS B 1 58 ? 91.313 70.315 -16.976 1.00 65.32 56 LYS B C 1
ATOM 1451 O O . LYS B 1 58 ? 90.242 70.151 -16.374 1.00 65.35 56 LYS B O 1
ATOM 1457 N N . ASN B 1 59 ? 91.414 70.333 -18.303 1.00 65.40 57 ASN B N 1
ATOM 1458 C CA . ASN B 1 59 ? 90.253 70.179 -19.159 1.00 65.62 57 ASN B CA 1
ATOM 1459 C C . ASN B 1 59 ? 89.587 68.807 -18.994 1.00 65.25 57 ASN B C 1
ATOM 1460 O O . ASN B 1 59 ? 88.366 68.726 -18.841 1.00 65.26 57 ASN B O 1
ATOM 1465 N N . GLN B 1 60 ? 90.388 67.742 -18.992 1.00 64.80 58 GLN B N 1
ATOM 1466 C CA . GLN B 1 60 ? 89.871 66.384 -18.769 1.00 64.83 58 GLN B CA 1
ATOM 1467 C C . GLN B 1 60 ? 89.043 66.255 -17.482 1.00 64.61 58 GLN B C 1
ATOM 1468 O O . GLN B 1 60 ? 87.983 65.628 -17.486 1.00 64.18 58 GLN B O 1
ATOM 1474 N N . VAL B 1 61 ? 89.517 66.868 -16.397 1.00 64.44 59 VAL B N 1
ATOM 1475 C CA . VAL B 1 61 ? 88.817 66.823 -15.110 1.00 64.46 59 VAL B CA 1
ATOM 1476 C C . VAL B 1 61 ? 87.505 67.602 -15.166 1.00 64.88 59 VAL B C 1
ATOM 1477 O O . VAL B 1 61 ? 86.453 67.075 -14.799 1.00 64.57 59 VAL B O 1
ATOM 1481 N N . ASP B 1 62 ? 87.577 68.853 -15.625 1.00 65.72 60 ASP B N 1
ATOM 1482 C CA . ASP B 1 62 ? 86.388 69.708 -15.774 1.00 66.54 60 ASP B CA 1
ATOM 1483 C C . ASP B 1 62 ? 85.295 69.031 -16.596 1.00 66.59 60 ASP B C 1
ATOM 1484 O O . ASP B 1 62 ? 84.113 69.174 -16.284 1.00 66.99 60 ASP B O 1
ATOM 1489 N N . GLU B 1 63 ? 85.704 68.300 -17.636 1.00 66.84 61 GLU B N 1
ATOM 1490 C CA . GLU B 1 63 ? 84.780 67.575 -18.519 1.00 67.12 61 GLU B CA 1
ATOM 1491 C C . GLU B 1 63 ? 84.082 66.428 -17.795 1.00 67.19 61 GLU B C 1
ATOM 1492 O O . GLU B 1 63 ? 82.851 66.325 -17.838 1.00 67.52 61 GLU B O 1
ATOM 1498 N N . LEU B 1 64 ? 84.868 65.577 -17.132 1.00 66.93 62 LEU B N 1
ATOM 1499 C CA . LEU B 1 64 ? 84.325 64.510 -16.282 1.00 66.50 62 LEU B CA 1
ATOM 1500 C C . LEU B 1 64 ? 83.439 65.077 -15.184 1.00 66.35 62 LEU B C 1
ATOM 1501 O O . LEU B 1 64 ? 82.493 64.422 -14.757 1.00 66.33 62 LEU B O 1
ATOM 1506 N N . LEU B 1 65 ? 83.738 66.300 -14.749 1.00 66.35 63 LEU B N 1
ATOM 1507 C CA . LEU B 1 65 ? 82.914 67.003 -13.762 1.00 66.57 63 LEU B CA 1
ATOM 1508 C C . LEU B 1 65 ? 81.551 67.459 -14.289 1.00 66.98 63 LEU B C 1
ATOM 1509 O O . LEU B 1 65 ? 80.651 67.756 -13.497 1.00 66.98 63 LEU B O 1
ATOM 1514 N N . ASP B 1 66 ? 81.407 67.536 -15.614 1.00 67.34 64 ASP B N 1
ATOM 1515 C CA . ASP B 1 66 ? 80.093 67.782 -16.231 1.00 67.82 64 ASP B CA 1
ATOM 1516 C C . ASP B 1 66 ? 79.223 66.532 -16.149 1.00 67.63 64 ASP B C 1
ATOM 1517 O O . ASP B 1 66 ? 78.021 66.620 -15.860 1.00 68.08 64 ASP B O 1
ATOM 1522 N N . SER B 1 67 ? 79.845 65.374 -16.393 1.00 66.95 65 SER B N 1
ATOM 1523 C CA . SER B 1 67 ? 79.152 64.087 -16.375 1.00 66.13 65 SER B CA 1
ATOM 1524 C C . SER B 1 67 ? 78.977 63.535 -14.962 1.00 65.65 65 SER B C 1
ATOM 1525 O O . SER B 1 67 ? 78.081 62.733 -14.727 1.00 65.70 65 SER B O 1
ATOM 1528 N N . ASN B 1 68 ? 79.848 63.928 -14.030 1.00 64.84 66 ASN B N 1
ATOM 1529 C CA . ASN B 1 68 ? 79.825 63.342 -12.685 1.00 63.63 66 ASN B CA 1
ATOM 1530 C C . ASN B 1 68 ? 79.883 64.391 -11.602 1.00 63.10 66 ASN B C 1
ATOM 1531 O O . ASN B 1 68 ? 80.557 65.409 -11.755 1.00 63.07 66 ASN B O 1
ATOM 1536 N N . GLN B 1 69 ? 79.179 64.127 -10.505 1.00 62.59 67 GLN B N 1
ATOM 1537 C CA . GLN B 1 69 ? 79.144 65.027 -9.355 1.00 62.40 67 GLN B CA 1
ATOM 1538 C C . GLN B 1 69 ? 80.485 65.119 -8.618 1.00 61.60 67 GLN B C 1
ATOM 1539 O O . GLN B 1 69 ? 80.794 66.143 -7.996 1.00 61.38 67 GLN B O 1
ATOM 1545 N N . GLU B 1 70 ? 81.261 64.037 -8.673 1.00 60.34 68 GLU B N 1
ATOM 1546 C CA . GLU B 1 70 ? 82.590 64.006 -8.070 1.00 58.97 68 GLU B CA 1
ATOM 1547 C C . GLU B 1 70 ? 83.541 63.304 -9.008 1.00 57.07 68 GLU B C 1
ATOM 1548 O O . GLU B 1 70 ? 83.125 62.462 -9.808 1.00 56.74 68 GLU B O 1
ATOM 1554 N N . VAL B 1 71 ? 84.815 63.682 -8.936 1.00 54.72 69 VAL B N 1
ATOM 1555 C CA . VAL B 1 71 ? 85.867 62.987 -9.675 1.00 52.35 69 VAL B CA 1
ATOM 1556 C C . VAL B 1 71 ? 87.000 62.595 -8.722 1.00 51.07 69 VAL B C 1
ATOM 1557 O O . VAL B 1 71 ? 87.301 63.321 -7.760 1.00 50.85 69 VAL B O 1
ATOM 1561 N N . ILE B 1 72 ? 87.602 61.437 -8.976 1.00 49.27 70 ILE B N 1
ATOM 1562 C CA . ILE B 1 72 ? 88.811 61.017 -8.272 1.00 47.50 70 ILE B CA 1
ATOM 1563 C C . ILE B 1 72 ? 89.891 60.916 -9.307 1.00 46.27 70 ILE B C 1
ATOM 1564 O O . ILE B 1 72 ? 89.738 60.173 -10.287 1.00 46.27 70 ILE B O 1
ATOM 1569 N N . VAL B 1 73 ? 90.972 61.670 -9.101 1.00 43.85 71 VAL B N 1
ATOM 1570 C CA . VAL B 1 73 ? 92.144 61.568 -9.958 1.00 42.02 71 VAL B CA 1
ATOM 1571 C C . VAL B 1 73 ? 93.093 60.583 -9.332 1.00 40.89 71 VAL B C 1
ATOM 1572 O O . VAL B 1 73 ? 93.381 60.662 -8.142 1.00 42.00 71 VAL B O 1
ATOM 1576 N N . LEU B 1 74 ? 93.568 59.638 -10.123 1.00 39.57 72 LEU B N 1
ATOM 1577 C CA . LEU B 1 74 ? 94.576 58.707 -9.682 1.00 37.98 72 LEU B CA 1
ATOM 1578 C C . LEU B 1 74 ? 95.843 59.118 -10.388 1.00 37.56 72 LEU B C 1
ATOM 1579 O O . LEU B 1 74 ? 95.809 59.275 -11.605 1.00 37.60 72 LEU B O 1
ATOM 1584 N N . THR B 1 75 ? 96.945 59.314 -9.645 1.00 36.43 73 THR B N 1
ATOM 1585 C CA . THR B 1 75 ? 98.253 59.627 -10.266 1.00 34.85 73 THR B CA 1
ATOM 1586 C C . THR B 1 75 ? 99.271 58.544 -10.018 1.00 34.41 73 THR B C 1
ATOM 1587 O O . THR B 1 75 ? 99.137 57.776 -9.052 1.00 35.54 73 THR B O 1
ATOM 1591 N N . ASP B 1 76 ? 100.290 58.450 -10.880 1.00 33.41 74 ASP B N 1
ATOM 1592 C CA . ASP B 1 76 ? 101.258 57.368 -10.759 1.00 33.25 74 ASP B CA 1
ATOM 1593 C C . ASP B 1 76 ? 102.165 57.437 -9.534 1.00 32.98 74 ASP B C 1
ATOM 1594 O O . ASP B 1 76 ? 102.498 56.395 -8.965 1.00 31.98 74 ASP B O 1
ATOM 1599 N N . LEU B 1 77 ? 102.562 58.653 -9.129 1.00 32.71 75 LEU B N 1
ATOM 1600 C CA . LEU B 1 77 ? 103.497 58.847 -7.996 1.00 32.08 75 LEU B CA 1
ATOM 1601 C C . LEU B 1 77 ? 103.569 60.301 -7.492 1.00 32.01 75 LEU B C 1
ATOM 1602 O O . LEU B 1 77 ? 103.366 61.271 -8.258 1.00 32.05 75 LEU B O 1
ATOM 1607 N N . ILE B 1 78 ? 103.831 60.446 -6.199 1.00 30.52 76 ILE B N 1
ATOM 1608 C CA . ILE B 1 78 ? 104.007 61.755 -5.605 1.00 30.14 76 ILE B CA 1
ATOM 1609 C C . ILE B 1 78 ? 105.239 62.426 -6.254 1.00 30.06 76 ILE B C 1
ATOM 1610 O O . ILE B 1 78 ? 106.245 61.756 -6.515 1.00 30.21 76 ILE B O 1
ATOM 1615 N N . GLY B 1 79 ? 105.141 63.726 -6.530 1.00 31.40 77 GLY B N 1
ATOM 1616 C CA . GLY B 1 79 ? 106.233 64.456 -7.186 1.00 32.61 77 GLY B CA 1
ATOM 1617 C C . GLY B 1 79 ? 106.208 64.338 -8.709 1.00 33.69 77 GLY B C 1
ATOM 1618 O O . GLY B 1 79 ? 106.995 64.993 -9.408 1.00 33.17 77 GLY B O 1
ATOM 1619 N N . GLY B 1 80 ? 105.296 63.499 -9.223 1.00 33.60 78 GLY B N 1
ATOM 1620 C CA . GLY B 1 80 ? 105.156 63.303 -10.652 1.00 32.97 78 GLY B CA 1
ATOM 1621 C C . GLY B 1 80 ? 104.321 64.399 -11.235 1.00 33.57 78 GLY B C 1
ATOM 1622 O O . GLY B 1 80 ? 103.491 65.032 -10.553 1.00 33.31 78 GLY B O 1
ATOM 1623 N N . SER B 1 81 ? 104.543 64.652 -12.521 1.00 34.95 79 SER B N 1
ATOM 1624 C CA . SER B 1 81 ? 103.871 65.759 -13.168 1.00 34.62 79 SER B CA 1
ATOM 1625 C C . SER B 1 81 ? 102.386 65.618 -13.077 1.00 34.59 79 SER B C 1
ATOM 1626 O O . SER B 1 81 ? 101.705 66.613 -12.768 1.00 34.94 79 SER B O 1
ATOM 1629 N N . PRO B 1 82 ? 101.847 64.387 -13.304 1.00 34.71 80 PRO B N 1
ATOM 1630 C CA . PRO B 1 82 ? 100.399 64.287 -13.099 1.00 34.39 80 PRO B CA 1
ATOM 1631 C C . PRO B 1 82 ? 99.991 64.654 -11.672 1.00 34.02 80 PRO B C 1
ATOM 1632 O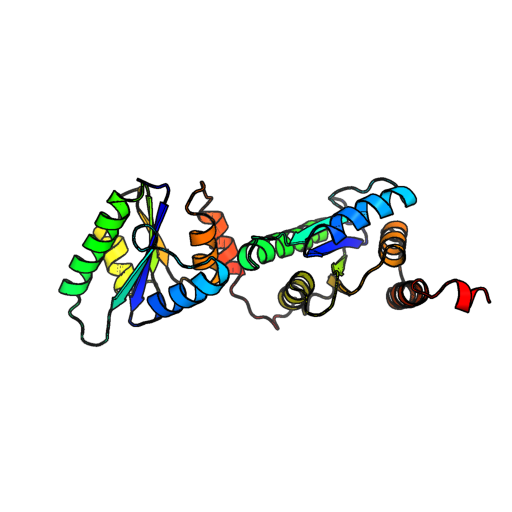 O . PRO B 1 82 ? 99.030 65.403 -11.489 1.00 34.49 80 PRO B O 1
ATOM 1636 N N . ASN B 1 83 ? 100.685 64.141 -10.656 1.00 34.37 81 ASN B N 1
ATOM 1637 C CA . ASN B 1 83 ? 100.317 64.537 -9.270 1.00 34.80 81 ASN B CA 1
ATOM 1638 C C . ASN B 1 83 ? 100.543 66.042 -8.994 1.00 35.17 81 ASN B C 1
ATOM 1639 O O . ASN B 1 83 ? 99.704 66.718 -8.366 1.00 34.73 81 ASN B O 1
ATOM 1644 N N . ASN B 1 84 ? 101.662 66.577 -9.493 1.00 35.88 82 ASN B N 1
ATOM 1645 C CA . ASN B 1 84 ? 101.908 68.044 -9.391 1.00 36.36 82 ASN B CA 1
ATOM 1646 C C . ASN B 1 84 ? 100.763 68.926 -9.892 1.00 37.42 82 ASN B C 1
ATOM 1647 O O . ASN B 1 84 ? 100.339 69.863 -9.195 1.00 37.19 82 ASN B O 1
ATOM 1652 N N . VAL B 1 85 ? 100.250 68.638 -11.095 1.00 39.00 83 VAL B N 1
ATOM 1653 C CA . VAL B 1 85 ? 99.165 69.469 -11.649 1.00 40.10 83 VAL B CA 1
ATOM 1654 C C . VAL B 1 85 ? 97.872 69.251 -10.918 1.00 40.54 83 VAL B C 1
ATOM 1655 O O . VAL B 1 85 ? 97.079 70.186 -10.753 1.00 40.76 83 VAL B O 1
ATOM 1659 N N . ALA B 1 86 ? 97.622 68.000 -10.525 1.00 41.70 84 ALA B N 1
ATOM 1660 C CA . ALA B 1 86 ? 96.371 67.664 -9.852 1.00 41.73 84 ALA B CA 1
ATOM 1661 C C . ALA B 1 86 ? 96.210 68.538 -8.628 1.00 42.40 84 ALA B C 1
ATOM 1662 O O . ALA B 1 86 ? 95.182 69.189 -8.441 1.00 42.63 84 ALA B O 1
ATOM 1664 N N . LEU B 1 87 ? 97.236 68.560 -7.782 1.00 43.77 85 LEU B N 1
ATOM 1665 C CA . LEU B 1 87 ? 97.166 69.355 -6.548 1.00 45.13 85 LEU B CA 1
ATOM 1666 C C . LEU B 1 87 ? 97.139 70.868 -6.838 1.00 46.61 85 LEU B C 1
ATOM 1667 O O . LEU B 1 87 ? 96.341 71.608 -6.238 1.00 46.64 85 LEU B O 1
ATOM 1672 N N . SER B 1 88 ? 97.976 71.322 -7.774 1.00 48.57 86 SER B N 1
ATOM 1673 C CA . SER B 1 88 ? 98.006 72.754 -8.143 1.00 50.88 86 SER B CA 1
ATOM 1674 C C . SER B 1 88 ? 96.635 73.265 -8.553 1.00 51.97 86 SER B C 1
ATOM 1675 O O . SER B 1 88 ? 96.171 74.299 -8.060 1.00 52.88 86 SER B O 1
ATOM 1678 N N . ARG B 1 89 ? 95.974 72.512 -9.428 1.00 53.01 87 ARG B N 1
ATOM 1679 C CA . ARG B 1 89 ? 94.719 72.951 -10.010 1.00 54.25 87 ARG B CA 1
ATOM 1680 C C . ARG B 1 89 ? 93.470 72.639 -9.204 1.00 54.47 87 ARG B C 1
ATOM 1681 O O . ARG B 1 89 ? 92.474 73.344 -9.344 1.00 54.77 87 ARG B O 1
ATOM 1689 N N . PHE B 1 90 ? 93.494 71.591 -8.379 1.00 54.50 88 PHE B N 1
ATOM 1690 C CA . PHE B 1 90 ? 92.264 71.193 -7.682 1.00 54.55 88 PHE B CA 1
ATOM 1691 C C . PHE B 1 90 ? 92.421 71.068 -6.179 1.00 54.66 88 PHE B C 1
ATOM 1692 O O . PHE B 1 90 ? 91.607 70.437 -5.509 1.00 54.49 88 PHE B O 1
ATOM 1700 N N . LEU B 1 91 ? 93.468 71.699 -5.664 1.00 55.04 89 LEU B N 1
ATOM 1701 C CA . LEU B 1 91 ? 93.722 71.765 -4.241 1.00 55.38 89 LEU B CA 1
ATOM 1702 C C . LEU B 1 91 ? 92.449 72.044 -3.449 1.00 55.39 89 LEU B C 1
ATOM 1703 O O . LEU B 1 91 ? 92.160 71.346 -2.479 1.00 54.67 89 LEU B O 1
ATOM 1708 N N . ASN B 1 92 ? 91.675 73.042 -3.871 1.00 55.95 90 ASN B N 1
ATOM 1709 C CA . ASN B 1 92 ? 90.559 73.511 -3.035 1.00 56.50 90 ASN B CA 1
ATOM 1710 C C . ASN B 1 92 ? 89.168 73.106 -3.489 1.00 56.53 90 ASN B C 1
ATOM 1711 O O . ASN B 1 92 ? 88.188 73.411 -2.801 1.00 57.38 90 ASN B O 1
ATOM 1716 N N . LEU B 1 93 ? 89.078 72.420 -4.625 1.00 56.21 91 LEU B N 1
ATOM 1717 C CA . LEU B 1 93 ? 87.793 71.920 -5.112 1.00 56.03 91 LEU B CA 1
ATOM 1718 C C . LEU B 1 93 ? 87.450 70.587 -4.432 1.00 55.85 91 LEU B C 1
ATOM 1719 O O . LEU B 1 93 ? 88.023 69.545 -4.753 1.00 55.75 91 LEU B O 1
ATOM 1724 N N . ASP B 1 94 ? 86.509 70.638 -3.494 1.00 55.83 92 ASP B N 1
ATOM 1725 C CA . ASP B 1 94 ? 86.093 69.474 -2.707 1.00 55.95 92 ASP B CA 1
ATOM 1726 C C . ASP B 1 94 ? 85.580 68.293 -3.525 1.00 55.43 92 ASP B C 1
ATOM 1727 O O . ASP B 1 94 ? 85.679 67.147 -3.085 1.00 55.62 92 ASP B O 1
ATOM 1732 N N . SER B 1 95 ? 85.022 68.568 -4.700 1.00 54.17 93 SER B N 1
ATOM 1733 C CA . SER B 1 95 ? 84.465 67.513 -5.542 1.00 52.87 93 SER B CA 1
ATOM 1734 C C . SER B 1 95 ? 85.544 66.673 -6.240 1.00 51.60 93 SER B C 1
ATOM 1735 O O . SER B 1 95 ? 85.231 65.676 -6.894 1.00 51.25 93 SER B O 1
ATOM 1738 N N . VAL B 1 96 ? 86.809 67.080 -6.104 1.00 49.96 94 VAL B N 1
ATOM 1739 C CA . VAL B 1 96 ? 87.925 66.335 -6.698 1.00 48.71 94 VAL B CA 1
ATOM 1740 C C . VAL B 1 96 ? 88.785 65.699 -5.593 1.00 47.45 94 VAL B C 1
ATOM 1741 O O . VAL B 1 96 ? 89.242 66.388 -4.674 1.00 48.18 94 VAL B O 1
ATOM 1745 N N . ASP B 1 97 ? 88.994 64.392 -5.685 1.00 45.28 95 ASP B N 1
ATOM 1746 C CA . ASP B 1 97 ? 89.934 63.703 -4.814 1.00 43.43 95 ASP B CA 1
ATOM 1747 C C . ASP B 1 97 ? 91.169 63.305 -5.597 1.00 41.46 95 ASP B C 1
ATOM 1748 O O . ASP B 1 97 ? 91.126 63.189 -6.823 1.00 41.39 95 ASP B O 1
ATOM 1753 N N . ILE B 1 98 ? 92.278 63.111 -4.892 1.00 39.20 96 ILE B N 1
ATOM 1754 C CA . ILE B 1 98 ? 93.510 62.703 -5.544 1.00 36.99 96 ILE B CA 1
ATOM 1755 C C . ILE B 1 98 ? 94.169 61.625 -4.722 1.00 35.86 96 ILE B C 1
ATOM 1756 O O . ILE B 1 98 ? 94.379 61.813 -3.525 1.00 35.47 96 ILE B O 1
ATOM 1761 N N . VAL B 1 99 ? 94.490 60.504 -5.370 1.00 34.72 97 VAL B N 1
ATOM 1762 C CA . VAL B 1 99 ? 95.209 59.404 -4.740 1.00 33.95 97 VAL B CA 1
ATOM 1763 C C . VAL B 1 99 ? 96.358 59.052 -5.648 1.00 33.41 97 VAL B C 1
ATOM 1764 O O . VAL B 1 99 ? 96.169 58.823 -6.835 1.00 34.81 97 VAL B O 1
ATOM 1768 N N . THR B 1 100 ? 97.550 58.958 -5.095 1.00 32.40 98 THR B N 1
ATOM 1769 C CA . THR B 1 100 ? 98.696 58.706 -5.919 1.00 32.04 98 THR B CA 1
ATOM 1770 C C . THR B 1 100 ? 99.233 57.350 -5.602 1.00 32.33 98 THR B C 1
ATOM 1771 O O . THR B 1 100 ? 98.754 56.706 -4.664 1.00 32.83 98 THR B O 1
ATOM 1775 N N . GLY B 1 101 ? 100.218 56.905 -6.377 1.00 32.06 99 GLY B N 1
ATOM 1776 C CA . GLY B 1 101 ? 100.831 55.603 -6.169 1.00 32.32 99 GLY B CA 1
ATOM 1777 C C . GLY B 1 101 ? 99.910 54.444 -6.588 1.00 33.22 99 GLY B C 1
ATOM 1778 O O . GLY B 1 101 ? 100.097 53.291 -6.146 1.00 32.20 99 GLY B O 1
ATOM 1779 N N . PHE B 1 102 ? 98.927 54.739 -7.442 1.00 33.48 100 PHE B N 1
ATOM 1780 C CA . PHE B 1 102 ? 97.891 53.747 -7.754 1.00 34.03 100 PHE B CA 1
ATOM 1781 C C . PHE B 1 102 ? 98.397 52.425 -8.322 1.00 33.82 100 PHE B C 1
ATOM 1782 O O . PHE B 1 102 ? 99.489 52.343 -8.959 1.00 32.02 100 PHE B O 1
ATOM 1790 N N . ASN B 1 103 ? 97.600 51.383 -8.036 1.00 33.08 101 ASN B N 1
ATOM 1791 C CA . ASN B 1 103 ? 97.804 50.048 -8.595 1.00 33.52 101 ASN B CA 1
ATOM 1792 C C . ASN B 1 103 ? 96.490 49.475 -9.184 1.00 33.56 101 ASN B C 1
ATOM 1793 O O . ASN B 1 103 ? 95.448 50.138 -9.195 1.00 33.27 101 ASN B O 1
ATOM 1798 N N . ILE B 1 104 ? 96.547 48.268 -9.712 1.00 34.73 102 ILE B N 1
ATOM 1799 C CA . ILE B 1 104 ? 95.314 47.674 -10.312 1.00 35.23 102 ILE B CA 1
ATOM 1800 C C . ILE B 1 104 ? 94.182 47.503 -9.275 1.00 34.71 102 ILE B C 1
ATOM 1801 O O . ILE B 1 104 ? 93.036 47.958 -9.506 1.00 34.96 102 ILE B O 1
ATOM 1806 N N . PRO B 1 105 ? 94.501 46.909 -8.111 1.00 34.47 103 PRO B N 1
ATOM 1807 C CA . PRO B 1 105 ? 93.455 46.798 -7.093 1.00 35.02 103 PRO B CA 1
ATOM 1808 C C . PRO B 1 105 ? 92.702 48.084 -6.791 1.00 35.84 103 PRO B C 1
ATOM 1809 O O . PRO B 1 105 ? 91.463 48.059 -6.747 1.00 36.03 103 PRO B O 1
ATOM 1813 N N . LEU B 1 106 ? 93.419 49.203 -6.583 1.00 35.41 104 LEU B N 1
ATOM 1814 C CA . LEU B 1 106 ? 92.741 50.483 -6.322 1.00 35.14 104 LEU B CA 1
ATOM 1815 C C . LEU B 1 106 ? 91.858 50.924 -7.486 1.00 34.73 104 LEU B C 1
ATOM 1816 O O . LEU B 1 106 ? 90.753 51.410 -7.281 1.00 34.62 104 LEU B O 1
ATOM 1821 N N . LEU B 1 107 ? 92.361 50.806 -8.704 1.00 34.98 105 LEU B N 1
ATOM 1822 C CA . LEU B 1 107 ? 91.553 51.204 -9.862 1.00 36.63 105 LEU B CA 1
ATOM 1823 C C . LEU B 1 107 ? 90.272 50.300 -10.065 1.00 38.05 105 LEU B C 1
ATOM 1824 O O . LEU B 1 107 ? 89.140 50.820 -10.222 1.00 38.50 105 LEU B O 1
ATOM 1829 N N . VAL B 1 108 ? 90.450 48.977 -10.020 1.00 39.14 106 VAL B N 1
ATOM 1830 C CA . VAL B 1 108 ? 89.300 48.032 -10.105 1.00 40.15 106 VAL B CA 1
ATOM 1831 C C . VAL B 1 108 ? 88.244 48.377 -9.073 1.00 41.20 106 VAL B C 1
ATOM 1832 O O . VAL B 1 108 ? 87.070 48.591 -9.396 1.00 41.14 106 VAL B O 1
ATOM 1836 N N . GLU B 1 109 ? 88.685 48.490 -7.828 1.00 42.32 107 GLU B N 1
ATOM 1837 C CA . GLU B 1 109 ? 87.804 48.856 -6.739 1.00 43.70 107 GLU B CA 1
ATOM 1838 C C . GLU B 1 109 ? 87.073 50.169 -6.971 1.00 44.04 107 GLU B C 1
ATOM 1839 O O . GLU B 1 109 ? 85.872 50.301 -6.658 1.00 43.78 107 GLU B O 1
ATOM 1845 N N . LEU B 1 110 ? 87.784 51.164 -7.498 1.00 44.32 108 LEU B N 1
ATOM 1846 C CA . LEU B 1 110 ? 87.172 52.480 -7.642 1.00 43.89 108 LEU B CA 1
ATOM 1847 C C . LEU B 1 110 ? 86.145 52.505 -8.783 1.00 44.12 108 LEU B C 1
ATOM 1848 O O . LEU B 1 110 ? 85.114 53.182 -8.687 1.00 43.63 108 LEU B O 1
ATOM 1853 N N . ILE B 1 111 ? 86.425 51.774 -9.852 1.00 44.56 109 ILE B N 1
ATOM 1854 C CA . ILE B 1 111 ? 85.444 51.630 -10.932 1.00 45.71 109 ILE B CA 1
ATOM 1855 C C . ILE B 1 111 ? 84.212 50.863 -10.416 1.00 46.90 109 ILE B C 1
ATOM 1856 O O . ILE B 1 111 ? 83.096 51.381 -10.463 1.00 47.06 109 ILE B O 1
ATOM 1861 N N . SER B 1 112 ? 84.436 49.673 -9.861 1.00 48.20 110 SER B N 1
ATOM 1862 C CA . SER B 1 112 ? 83.367 48.836 -9.304 1.00 49.40 110 SER B CA 1
ATOM 1863 C C . SER B 1 112 ? 82.417 49.585 -8.366 1.00 50.13 110 SER B C 1
ATOM 1864 O O . SER B 1 112 ? 81.240 49.205 -8.228 1.00 50.25 110 SER B O 1
ATOM 1867 N N . SER B 1 113 ? 82.896 50.657 -7.732 1.00 50.50 111 SER B N 1
ATOM 1868 C CA . SER B 1 113 ? 82.077 51.374 -6.741 1.00 50.34 111 SER B CA 1
ATOM 1869 C C . SER B 1 113 ? 81.623 52.780 -7.141 1.00 50.71 111 SER B C 1
ATOM 1870 O O . SER B 1 113 ? 81.046 53.496 -6.327 1.00 50.87 111 SER B O 1
ATOM 1873 N N . TYR B 1 114 ? 81.820 53.164 -8.397 1.00 51.74 112 TYR B N 1
ATOM 1874 C CA . TYR B 1 114 ? 81.586 54.568 -8.797 1.00 53.27 112 TYR B CA 1
ATOM 1875 C C . TYR B 1 114 ? 80.138 55.062 -8.917 1.00 54.24 112 TYR B C 1
ATOM 1876 O O . TYR B 1 114 ? 79.911 56.259 -9.166 1.00 54.48 112 TYR B O 1
ATOM 1885 N N . ASP B 1 115 ? 79.171 54.159 -8.744 1.00 55.20 113 ASP B N 1
ATOM 1886 C CA . ASP B 1 115 ? 77.762 54.554 -8.691 1.00 55.94 113 ASP B CA 1
ATOM 1887 C C . ASP B 1 115 ? 77.279 54.591 -7.257 1.00 56.41 113 ASP B C 1
ATOM 1888 O O . ASP B 1 115 ? 76.138 54.961 -6.990 1.00 57.17 113 ASP B O 1
ATOM 1893 N N . SER B 1 116 ? 78.148 54.217 -6.329 1.00 56.53 114 SER B N 1
ATOM 1894 C CA . SER B 1 116 ? 77.757 54.146 -4.942 1.00 56.92 114 SER B CA 1
ATOM 1895 C C . SER B 1 116 ? 78.572 55.108 -4.090 1.00 56.94 114 SER B C 1
ATOM 1896 O O . SER B 1 116 ? 79.577 55.660 -4.558 1.00 56.90 114 SER B O 1
ATOM 1899 N N . LYS B 1 117 ? 78.127 55.326 -2.852 1.00 56.41 115 LYS B N 1
ATOM 1900 C CA . LYS B 1 117 ? 78.899 56.109 -1.887 1.00 56.21 115 LYS B CA 1
ATOM 1901 C C . LYS B 1 117 ? 80.017 55.223 -1.364 1.00 55.18 115 LYS B C 1
ATOM 1902 O O . LYS B 1 117 ? 79.833 54.013 -1.173 1.00 55.05 115 LYS B O 1
ATOM 1908 N N . ILE B 1 118 ? 81.185 55.823 -1.156 1.00 53.71 116 ILE B N 1
ATOM 1909 C CA . ILE B 1 118 ? 82.353 55.069 -0.723 1.00 51.78 116 ILE B CA 1
ATOM 1910 C C . ILE B 1 118 ? 82.946 55.619 0.564 1.00 50.79 116 ILE B C 1
ATOM 1911 O O . ILE B 1 118 ? 82.573 56.697 1.023 1.00 50.39 116 ILE B O 1
ATOM 1916 N N . ASN B 1 119 ? 83.852 54.846 1.154 1.00 49.68 117 ASN B N 1
ATOM 1917 C CA . ASN B 1 119 ? 84.704 55.327 2.231 1.00 48.64 117 ASN B CA 1
ATOM 1918 C C . ASN B 1 119 ? 86.147 55.355 1.701 1.00 47.48 117 ASN B C 1
ATOM 1919 O O . ASN B 1 119 ? 86.846 54.347 1.727 1.00 47.60 117 ASN B O 1
ATOM 1924 N N . LEU B 1 120 ? 86.587 56.496 1.178 1.00 46.67 118 LEU B N 1
ATOM 1925 C CA . LEU B 1 120 ? 87.883 56.541 0.463 1.00 45.67 118 LEU B CA 1
ATOM 1926 C C . LEU B 1 120 ? 89.069 56.049 1.303 1.00 45.47 118 LEU B C 1
ATOM 1927 O O . LEU B 1 120 ? 89.937 55.315 0.813 1.00 45.24 118 LEU B O 1
ATOM 1932 N N . GLU B 1 121 ? 89.075 56.435 2.577 1.00 45.56 119 GLU B N 1
ATOM 1933 C CA . GLU B 1 121 ? 90.125 56.059 3.534 1.00 45.90 119 GLU B CA 1
ATOM 1934 C C . GLU B 1 121 ? 90.241 54.542 3.643 1.00 44.53 119 GLU B C 1
ATOM 1935 O O . GLU B 1 121 ? 91.344 53.984 3.666 1.00 43.94 119 GLU B O 1
ATOM 1941 N N . GLU B 1 122 ? 89.092 53.874 3.697 1.00 43.36 120 GLU B N 1
ATOM 1942 C CA . GLU B 1 122 ? 89.061 52.411 3.761 1.00 42.72 120 GLU B CA 1
ATOM 1943 C C . GLU B 1 122 ? 89.508 51.751 2.458 1.00 40.22 120 GLU B C 1
ATOM 1944 O O . GLU B 1 122 ? 90.214 50.748 2.479 1.00 40.35 120 GLU B O 1
ATOM 1950 N N . ILE B 1 123 ? 89.121 52.329 1.329 1.00 38.46 121 ILE B N 1
ATOM 1951 C CA . ILE B 1 123 ? 89.532 51.833 0.015 1.00 37.58 121 ILE B CA 1
ATOM 1952 C C . ILE B 1 123 ? 91.049 51.965 -0.163 1.00 36.42 121 ILE B C 1
ATOM 1953 O O . ILE B 1 123 ? 91.717 51.054 -0.671 1.00 35.27 121 ILE B O 1
ATOM 1958 N N . VAL B 1 124 ? 91.599 53.090 0.299 1.00 35.89 122 VAL B N 1
ATOM 1959 C CA . VAL B 1 124 ? 93.054 53.312 0.207 1.00 34.95 122 VAL B CA 1
ATOM 1960 C C . VAL B 1 124 ? 93.833 52.326 1.093 1.00 34.48 122 VAL B C 1
ATOM 1961 O O . VAL B 1 124 ? 94.808 51.723 0.641 1.00 34.46 122 VAL B O 1
ATOM 1965 N N . HIS B 1 125 ? 93.346 52.110 2.315 1.00 35.11 123 HIS B N 1
ATOM 1966 C CA . HIS B 1 125 ? 93.904 51.101 3.258 1.00 35.44 123 HIS B CA 1
ATOM 1967 C C . HIS B 1 125 ? 93.949 49.693 2.652 1.00 34.58 123 HIS B C 1
ATOM 1968 O O . HIS B 1 125 ? 94.989 49.036 2.676 1.00 34.73 123 HIS B O 1
ATOM 1975 N N . ASN B 1 126 ? 92.826 49.258 2.077 1.00 34.21 124 ASN B N 1
ATOM 1976 C CA . ASN B 1 126 ? 92.753 47.995 1.332 1.00 33.56 124 ASN B CA 1
ATOM 1977 C C . ASN B 1 126 ? 93.703 47.965 0.139 1.00 32.96 124 ASN B C 1
ATOM 1978 O O . ASN B 1 126 ? 94.407 46.970 -0.068 1.00 32.68 124 ASN B O 1
ATOM 1983 N N . ALA B 1 127 ? 93.765 49.060 -0.626 1.00 32.30 125 ALA B N 1
ATOM 1984 C CA . ALA B 1 127 ? 94.729 49.108 -1.769 1.00 32.50 125 ALA B CA 1
ATOM 1985 C C . ALA B 1 127 ? 96.171 49.025 -1.311 1.00 32.51 125 ALA B C 1
ATOM 1986 O O . ALA B 1 127 ? 96.993 48.362 -1.955 1.00 32.50 125 ALA B O 1
ATOM 1988 N N 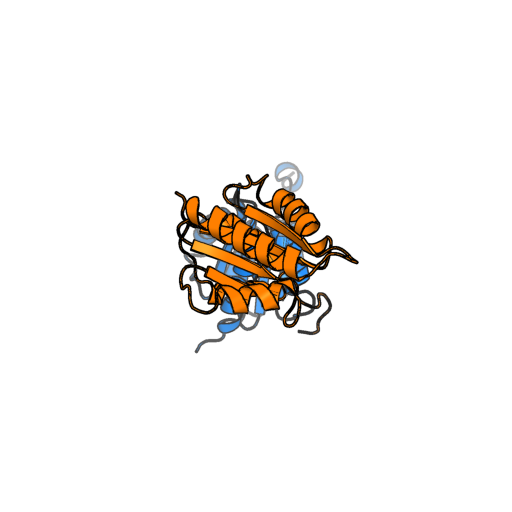. GLN B 1 128 ? 96.484 49.659 -0.177 1.00 33.51 126 GLN B N 1
ATOM 1989 C CA . GLN B 1 128 ? 97.847 49.547 0.383 1.00 34.44 126 GLN B CA 1
ATOM 1990 C C . GLN B 1 128 ? 98.169 48.132 0.802 1.00 34.73 126 GLN B C 1
ATOM 1991 O O . GLN B 1 128 ? 99.264 47.643 0.531 1.00 35.27 126 GLN B O 1
ATOM 1997 N N . ASN B 1 129 ? 97.216 47.482 1.484 1.00 35.38 127 ASN B N 1
ATOM 1998 C CA . ASN B 1 129 ? 97.363 46.078 1.914 1.00 35.73 127 ASN B CA 1
ATOM 1999 C C . ASN B 1 12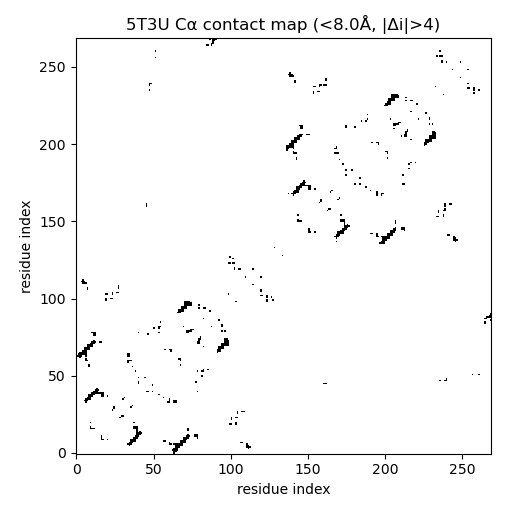9 ? 97.345 45.081 0.754 1.00 34.78 127 ASN B C 1
ATOM 2000 O O . ASN B 1 129 ? 97.797 43.952 0.911 1.00 34.64 127 ASN B O 1
ATOM 2005 N N . SER B 1 130 ? 96.789 45.481 -0.386 1.00 34.22 128 SER B N 1
ATOM 2006 C CA . SER B 1 130 ? 96.792 44.629 -1.593 1.00 34.56 128 SER B CA 1
ATOM 2007 C C . SER B 1 130 ? 98.160 44.551 -2.268 1.00 34.35 128 SER B C 1
ATOM 2008 O O . SER B 1 130 ? 98.354 43.743 -3.183 1.00 34.24 128 SER B O 1
ATOM 2011 N N . LEU B 1 131 ? 99.098 45.415 -1.853 1.00 33.64 129 LEU B N 1
ATOM 2012 C CA . LEU B 1 131 ? 100.470 45.355 -2.343 1.00 32.41 129 LEU B CA 1
ATOM 2013 C C . LEU B 1 131 ? 101.296 44.695 -1.244 1.00 32.27 129 LEU B C 1
ATOM 2014 O O . LEU B 1 131 ? 101.471 45.264 -0.172 1.00 32.88 129 LEU B O 1
ATOM 2019 N N . PHE B 1 132 ? 101.769 43.479 -1.471 1.00 31.86 130 PHE B N 1
ATOM 2020 C CA . PHE B 1 132 ? 102.447 42.739 -0.410 1.00 32.26 130 PHE B CA 1
ATOM 2021 C C . PHE B 1 132 ? 103.366 41.673 -0.938 1.00 32.69 130 PHE B C 1
ATOM 2022 O O . PHE B 1 132 ? 103.227 41.200 -2.072 1.00 32.57 130 PHE B O 1
ATOM 2030 N N . ASN B 1 133 ? 104.311 41.309 -0.089 1.00 33.52 131 ASN B N 1
ATOM 2031 C CA . ASN B 1 133 ? 105.288 40.313 -0.412 1.00 35.17 131 ASN B CA 1
ATOM 2032 C C . ASN B 1 133 ? 104.649 38.957 -0.181 1.00 35.82 131 ASN B C 1
ATOM 2033 O O . ASN B 1 133 ? 104.324 38.617 0.960 1.00 35.52 131 ASN B O 1
ATOM 2038 N N . VAL B 1 134 ? 104.474 38.183 -1.251 1.00 36.30 132 VAL B N 1
ATOM 2039 C CA . VAL B 1 134 ? 103.707 36.942 -1.143 1.00 36.62 132 VAL B CA 1
ATOM 2040 C C . VAL B 1 134 ? 104.425 35.897 -0.298 1.00 37.78 132 VAL B C 1
ATOM 2041 O O . VAL B 1 134 ? 103.784 35.167 0.449 1.00 37.69 132 VAL B O 1
ATOM 2045 N N . LYS B 1 135 ? 105.750 35.847 -0.386 1.00 39.00 133 LYS B N 1
ATOM 2046 C CA . LYS B 1 135 ? 106.516 34.921 0.461 1.00 40.32 133 LYS B CA 1
ATOM 2047 C C . LYS B 1 135 ? 106.938 35.478 1.817 1.00 41.47 133 LYS B C 1
ATOM 2048 O O . LYS B 1 135 ? 107.798 34.891 2.476 1.00 41.55 133 LYS B O 1
ATOM 2054 N N . GLN B 1 136 ? 106.332 36.590 2.235 1.00 43.38 134 GLN B N 1
ATOM 2055 C CA . GLN B 1 136 ? 106.566 37.202 3.562 1.00 45.48 134 GLN B CA 1
ATOM 2056 C C . GLN B 1 136 ? 106.478 36.192 4.709 1.00 47.38 134 GLN B C 1
ATOM 2057 O O . GLN B 1 136 ? 105.653 35.273 4.656 1.00 47.75 134 GLN B O 1
ATOM 2063 N N . GLN B 1 137 ? 107.319 36.365 5.737 1.00 49.92 135 GLN B N 1
ATOM 2064 C CA . GLN B 1 137 ? 107.173 35.629 7.012 1.00 52.49 135 GLN B CA 1
ATOM 2065 C C . GLN B 1 137 ? 106.024 36.214 7.843 1.00 53.61 135 GLN B C 1
ATOM 2066 O O . GLN B 1 137 ? 105.730 37.424 7.773 1.00 53.74 135 GLN B O 1
ATOM 2072 N N . LEU B 1 138 ? 105.396 35.356 8.651 1.00 54.47 136 LEU B N 1
ATOM 2073 C CA . LEU B 1 138 ? 104.095 35.662 9.247 1.00 54.61 136 LEU B CA 1
ATOM 2074 C C . LEU B 1 138 ? 103.881 34.691 10.431 1.00 54.87 136 LEU B C 1
ATOM 2075 O O . LEU B 1 138 ? 104.214 34.970 11.590 1.00 54.17 136 LEU B O 1
#

CATH classification: 3.40.50.510

Sequence (269 aa):
MASFNRGILVASHGNFASGALMTAEMFVGETTNDRVRTLGLMPGENIVEFEHYFKNQVDELLDSNQEVIVLTDLIGGSPNNVALSRFLNLDSVDIVTGFNIPLLVELISSYDSKINLEEIVHNAQNSLFNVKQQLNSFNRGILVASHGNFASGALMTAEMFVGETTNDRVRTLGLMPGENIVEFEHYFKNQVDELLDSNQEVIVLTDLIGGSPNNVALSRFLNLDSVDIVTGFNIPLLVELISSYDSKINLEEIVHNAQNSLFNVKQQL

InterPro domains:
  IPR004701 Phosphotransferase system, mannose-type IIA component [PF03610] (5-122)
  IPR004701 Phosphotransferase system, mannose-type IIA component [PS51096] (3-133)
  IPR033887 PTS system mannose/sorbose specific IIA subunit [cd00006] (4-125)
  IPR036662 Phosphotransferase system, mannose-type IIA component superfamily [G3DSA:3.40.50.510] (1-143)
  IPR036662 Phosphotransferase system, mannose-type IIA component superfamily [SSF53062] (4-124)
  IPR051471 Bacterial PTS system sugar-specific components [PTHR33799] (1-136)

Radius of gyration: 23.62 Å; Cα contacts (8 Å, |Δi|>4): 439; chains: 2; bounding box: 38×78×51 Å

Solvent-accessible surface area: 14310 Å² total; per-residue (Å²): 158,60,72,72,53,14,0,0,0,0,0,0,74,20,104,100,0,58,36,8,23,120,48,0,41,145,141,50,37,158,18,80,101,54,17,5,30,36,27,24,14,74,120,92,66,18,73,19,35,1,27,19,110,0,42,59,34,0,48,79,0,45,112,24,1,119,70,0,1,0,0,0,25,94,135,58,7,25,0,8,82,19,0,93,45,16,9,74,53,39,135,30,11,52,50,22,49,50,9,33,54,52,5,0,33,72,0,8,75,14,34,92,55,203,49,78,30,131,99,15,39,101,82,10,120,88,47,138,81,94,89,172,139,105,130,166,120,100,50,12,0,0,0,0,0,0,74,17,103,102,0,56,40,9,23,118,47,0,36,142,90,43,38,164,23,92,96,50,19,3,31,37,31,23,18,85,124,88,68,81,86,81,114,1,42,110,47,0,69,79,36,0,50,70,0,43,115,24,0,135,69,0,3,0,0,0,24,89,143,57,5,30,0,18,76,2,0,93,86,92,4,116,134,82,133,29,12,53,52,19,50,50,8,33,47,33,6,0,0,24,0,7,59,20,38,96,61,192,48,79,30,134,99,16,37,104,20,13,121,49,25,134,59,100,66,162,48,155,98

Organism: Streptococcus pneumoniae serotype 4 (strain ATCC BAA-334 / TIGR4) (NCBI:txid170187)

B-factor: mean 42.88, std 13.56, range [22.13, 76.9]

Foldseek 3Di:
DAAAAEAEEEEEAPDPRVVLQVVLCVPVNDDDLLHYYYYHNYPPHDLVVRLVVLVVSLVSNVVRYVAYEYEYQAPPGSSVVSLCVVCVPPPRYHYDYNFDSQLVNVCVVDRRHDDDVVVSNVVRVVVDDDVVVVVD/DAAEAEEEEEAPDPRVVLLVVLCVVVNDDDLLHYYYYHNYPPDDLVVRLVVLLVSLVSNVVSHVAYEYEYADPVGSSNVSLCVNCVPPPRYHYHYNDDNQLVNVCSNDRRHDDDVVVSVVVRVVVDDDPPDDD